Protein AF-A0A146KF72-F1 (afdb_monomer)

Nearest PDB structures (foldseek):
  5x3g-assembly1_A  TM=7.801E-01  e=1.101E-13  Nitratifractor salsuginis DSM 16511
  5x3h-assembly1_A  TM=7.840E-01  e=2.684E-12  Nitratifractor salsuginis DSM 16511
  1eug-assembly1_A  TM=7.537E-01  e=2.431E-09  Escherichia coli B
  8i6d-assembly1_A  TM=7.190E-01  e=2.029E-09  Mycobacterium tuberculosis H37Rv
  4lzb-assembly6_I  TM=7.432E-01  e=8.694E-05  Orthopoxvirus vaccinia

Structure (mmCIF, N/CA/C/O backbone):
data_AF-A0A146KF72-F1
#
_entry.id   AF-A0A146KF72-F1
#
loop_
_atom_site.group_PDB
_atom_site.id
_atom_site.type_symbol
_atom_site.label_atom_id
_atom_site.label_alt_id
_atom_site.label_comp_id
_atom_site.label_asym_id
_atom_site.label_entity_id
_atom_site.label_seq_id
_atom_site.pdbx_PDB_ins_code
_atom_site.Cartn_x
_atom_site.Cartn_y
_atom_site.Cartn_z
_atom_site.occupancy
_atom_site.B_iso_or_equiv
_atom_site.auth_seq_id
_atom_site.auth_comp_id
_atom_site.auth_asym_id
_atom_site.auth_atom_id
_atom_site.pdbx_PDB_model_num
ATOM 1 N N . ILE A 1 1 ? -16.079 5.141 6.208 1.00 71.19 1 ILE A N 1
ATOM 2 C CA . ILE A 1 1 ? -16.132 5.992 7.429 1.00 71.19 1 ILE A CA 1
ATOM 3 C C . ILE A 1 1 ? -17.369 5.706 8.289 1.00 71.19 1 ILE A C 1
ATOM 5 O O . ILE A 1 1 ? -17.199 5.457 9.473 1.00 71.19 1 ILE A O 1
ATOM 9 N N . GLN A 1 2 ? -18.598 5.711 7.746 1.00 82.56 2 GLN A N 1
ATOM 10 C CA . GLN A 1 2 ? -19.816 5.494 8.557 1.00 82.56 2 GLN A CA 1
ATOM 11 C C . GLN A 1 2 ? -19.825 4.163 9.326 1.00 82.56 2 GLN A C 1
ATOM 13 O O . GLN A 1 2 ? -20.207 4.151 10.490 1.00 82.56 2 GLN A O 1
ATOM 18 N N . PHE A 1 3 ? -19.360 3.069 8.711 1.00 86.31 3 PHE A N 1
ATOM 19 C CA . PHE A 1 3 ? -19.216 1.774 9.385 1.00 86.31 3 PHE A CA 1
ATOM 20 C C . PHE A 1 3 ? -18.318 1.863 10.629 1.00 86.31 3 PHE A C 1
ATOM 22 O O . PHE A 1 3 ? -18.719 1.445 11.707 1.00 86.31 3 PHE A O 1
ATOM 29 N N . THR A 1 4 ? -17.144 2.492 10.511 1.00 84.56 4 THR A N 1
ATOM 30 C CA . THR A 1 4 ? -16.170 2.613 11.608 1.00 84.56 4 THR A CA 1
ATOM 31 C C . THR A 1 4 ? -16.743 3.332 12.828 1.00 84.56 4 THR A C 1
ATOM 33 O O . THR A 1 4 ? -16.443 2.945 13.948 1.00 84.56 4 THR A O 1
ATOM 36 N N . LYS A 1 5 ? -17.612 4.333 12.629 1.00 84.75 5 LYS A N 1
ATOM 37 C CA . LYS A 1 5 ? -18.269 5.066 13.728 1.00 84.75 5 LYS A CA 1
ATOM 38 C C . LYS A 1 5 ? -19.234 4.206 14.556 1.00 84.75 5 LYS A C 1
ATOM 40 O O . LYS A 1 5 ? -19.644 4.633 15.626 1.00 84.75 5 LYS A O 1
ATOM 45 N N . LYS A 1 6 ? -19.617 3.022 14.064 1.00 88.31 6 LYS A N 1
ATOM 46 C CA . LYS A 1 6 ? -20.467 2.067 14.791 1.00 88.31 6 LYS A CA 1
ATOM 47 C C . LYS A 1 6 ? -19.665 1.144 15.713 1.00 88.31 6 LYS A C 1
ATOM 49 O O . LYS A 1 6 ? -20.270 0.409 16.484 1.00 88.31 6 LYS A O 1
ATOM 54 N N . LEU A 1 7 ? -18.335 1.143 15.605 1.00 91.06 7 LEU A N 1
ATOM 55 C CA . LEU A 1 7 ? -17.472 0.300 16.426 1.00 91.06 7 LEU A CA 1
ATOM 56 C C . LEU A 1 7 ? -17.274 0.911 17.815 1.00 91.06 7 LEU A C 1
ATOM 58 O O . LEU A 1 7 ? -17.179 2.134 17.971 1.00 91.06 7 LEU A O 1
ATOM 62 N N . GLU A 1 8 ? -17.160 0.039 18.813 1.00 90.62 8 GLU A N 1
ATOM 63 C CA . GLU A 1 8 ? -16.742 0.412 20.161 1.00 90.62 8 GLU A CA 1
ATOM 64 C C . GLU A 1 8 ? -15.348 1.060 20.122 1.00 90.62 8 GLU A C 1
ATOM 66 O O . GLU A 1 8 ? -14.488 0.655 19.338 1.00 90.62 8 GLU A O 1
ATOM 71 N N . ASN A 1 9 ? -15.128 2.090 20.944 1.00 91.19 9 ASN A N 1
ATOM 72 C CA . ASN A 1 9 ? -13.891 2.884 20.989 1.00 91.19 9 ASN A CA 1
ATOM 73 C C . ASN A 1 9 ? -13.538 3.609 19.678 1.00 91.19 9 ASN A C 1
ATOM 75 O O . ASN A 1 9 ? -12.416 4.082 19.516 1.00 91.19 9 ASN A O 1
ATOM 79 N N . SER A 1 10 ? -14.477 3.747 18.736 1.00 93.06 10 SER A N 1
ATOM 80 C CA . SER A 1 10 ? -14.189 4.385 17.446 1.00 93.06 10 SER A CA 1
ATOM 81 C C . SER A 1 10 ? -13.644 5.808 17.568 1.00 93.06 10 SER A C 1
ATOM 83 O O . SER A 1 10 ? -12.767 6.173 16.793 1.00 93.06 10 SER A O 1
ATOM 85 N N . GLU A 1 11 ? -14.081 6.594 18.553 1.00 93.88 11 GLU A N 1
ATOM 86 C CA . GLU A 1 11 ? -13.566 7.949 18.785 1.00 93.88 11 GLU A CA 1
ATOM 87 C C . GLU A 1 11 ? -12.052 7.970 19.051 1.00 93.88 11 GLU A C 1
ATOM 89 O O . GLU A 1 11 ? -11.341 8.790 18.470 1.00 93.88 11 GLU A O 1
ATOM 94 N N . GLU A 1 12 ? -11.532 7.014 19.826 1.00 95.88 12 GLU A N 1
ATOM 95 C CA . GLU A 1 12 ? -10.095 6.875 20.081 1.00 95.88 12 GLU A CA 1
ATOM 96 C C . GLU A 1 12 ? -9.327 6.697 18.761 1.00 95.88 12 GLU A C 1
ATOM 98 O O . GLU A 1 12 ? -8.413 7.456 18.434 1.00 95.88 12 GLU A O 1
ATOM 103 N N . PHE A 1 13 ? -9.736 5.735 17.936 1.00 96.69 13 PHE A N 1
ATOM 104 C CA . PHE A 1 13 ? -9.036 5.409 16.692 1.00 96.69 13 PHE A CA 1
ATOM 105 C C . PHE A 1 13 ? -9.327 6.367 15.538 1.00 96.69 13 PHE A C 1
ATOM 107 O O . PHE A 1 13 ? -8.599 6.354 14.541 1.00 96.69 13 PHE A O 1
ATOM 114 N N . LEU A 1 14 ? -10.358 7.204 15.640 1.00 95.62 14 LEU A N 1
ATOM 115 C CA . LEU A 1 14 ? -10.721 8.186 14.618 1.00 95.62 14 LEU A CA 1
ATOM 116 C C . LEU A 1 14 ? -10.189 9.585 14.920 1.00 95.62 14 LEU A C 1
ATOM 118 O O . LEU A 1 14 ? -9.849 10.280 13.970 1.00 95.62 14 LEU A O 1
ATOM 122 N N . SER A 1 15 ? -10.041 9.959 16.192 1.00 95.31 15 SER A N 1
ATOM 123 C CA . SER A 1 15 ? -9.768 11.349 16.579 1.00 95.31 15 SER A CA 1
ATOM 124 C C . SER A 1 15 ? -8.492 11.544 17.402 1.00 95.31 15 SER A C 1
ATOM 126 O O . SER A 1 15 ? -8.023 12.671 17.498 1.00 95.31 15 SER A O 1
ATOM 128 N N . ASN A 1 16 ? -7.892 10.492 17.978 1.00 96.75 16 ASN A N 1
ATOM 129 C CA . ASN A 1 16 ? -6.710 10.664 18.836 1.00 96.75 16 ASN A CA 1
ATOM 130 C C . ASN A 1 16 ? -5.482 11.153 18.049 1.00 96.75 16 ASN A C 1
ATOM 132 O O . ASN A 1 16 ? -4.881 10.385 17.302 1.00 96.75 16 ASN A O 1
ATOM 136 N N . GLU A 1 17 ? -5.079 12.407 18.237 1.00 96.06 17 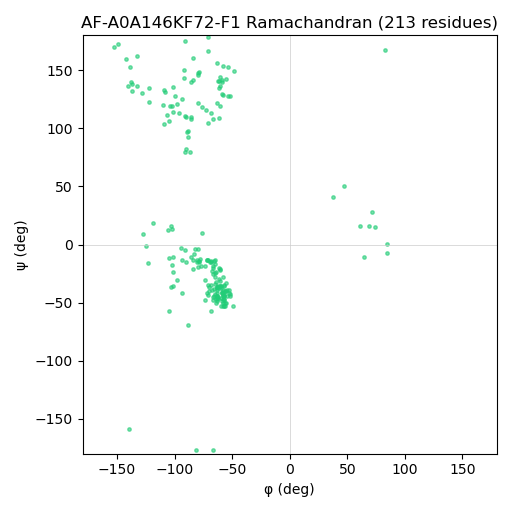GLU A N 1
ATOM 137 C CA . GLU A 1 17 ? -3.983 13.045 17.496 1.00 96.06 17 GLU A CA 1
ATOM 138 C C . GLU A 1 17 ? -2.587 12.482 17.805 1.00 96.06 17 GLU A C 1
ATOM 140 O O . GLU A 1 17 ? -1.659 12.706 17.027 1.00 96.06 17 GLU A O 1
ATOM 145 N N . SER A 1 18 ? -2.415 11.719 18.893 1.00 96.25 18 SER A N 1
ATOM 146 C CA . SER A 1 18 ? -1.130 11.069 19.189 1.00 96.25 18 SER A CA 1
ATOM 147 C C . SER A 1 18 ? -0.839 9.878 18.268 1.00 96.25 18 SER A C 1
ATOM 149 O O . SER A 1 18 ? 0.313 9.453 18.145 1.00 96.25 18 SER A O 1
ATOM 151 N N . TYR A 1 19 ? -1.869 9.337 17.609 1.00 98.00 19 TYR A N 1
ATOM 152 C CA . TYR A 1 19 ? -1.751 8.198 16.704 1.00 98.00 19 TYR A CA 1
ATOM 153 C C . TYR A 1 19 ? -1.325 8.643 15.312 1.00 98.00 19 TYR A C 1
ATOM 155 O O . TYR A 1 19 ? -1.798 9.650 14.789 1.00 98.00 19 TYR A O 1
ATOM 163 N N . LEU A 1 20 ? -0.472 7.837 14.679 1.00 98.31 20 LEU A N 1
ATOM 164 C CA . LEU A 1 20 ? -0.063 8.043 13.293 1.00 98.31 20 LEU A CA 1
ATOM 165 C C . LEU A 1 20 ? -0.971 7.275 12.328 1.00 98.31 20 LEU A C 1
ATOM 167 O O . LEU A 1 20 ? -1.419 6.191 12.683 1.00 98.31 20 LEU A O 1
ATOM 171 N N . PRO A 1 21 ? -1.185 7.754 11.092 1.00 98.12 21 PRO A N 1
ATOM 172 C CA . PRO A 1 21 ? -0.871 9.103 10.632 1.00 98.12 21 PRO A CA 1
ATOM 173 C C . PRO A 1 21 ? -1.824 10.134 11.270 1.00 98.12 21 PRO A C 1
ATOM 175 O O . PRO A 1 21 ? -2.747 9.764 12.004 1.00 98.12 21 PRO A O 1
ATOM 178 N N . GLN A 1 22 ? -1.619 11.418 10.950 1.00 97.38 22 GLN A N 1
ATOM 179 C CA . GLN A 1 22 ? -2.561 12.485 11.305 1.00 97.38 22 GLN A CA 1
ATOM 180 C C . GLN A 1 22 ? -4.002 12.100 10.927 1.00 97.38 22 GLN A C 1
ATOM 182 O O . GLN A 1 22 ? -4.232 11.322 9.996 1.00 97.38 22 GLN A O 1
ATOM 187 N N . VAL A 1 23 ? -4.967 12.602 11.699 1.00 96.88 23 VAL A N 1
ATOM 188 C CA . VAL A 1 23 ? -6.381 12.189 11.652 1.00 96.88 23 VAL A CA 1
ATOM 189 C C . VAL A 1 23 ? -6.961 12.230 10.234 1.00 96.88 23 VAL A C 1
ATOM 191 O O . VAL A 1 23 ? -7.592 11.271 9.788 1.00 96.88 23 VAL A O 1
ATOM 194 N N . ASP A 1 24 ? -6.682 13.300 9.501 1.00 96.44 24 ASP A N 1
ATOM 195 C CA . ASP A 1 24 ? -7.126 13.549 8.128 1.00 96.44 24 ASP A CA 1
ATOM 196 C C . ASP A 1 24 ? -6.529 12.575 7.096 1.00 96.44 24 ASP A C 1
ATOM 198 O O . ASP A 1 24 ? -7.104 12.362 6.027 1.00 96.44 24 ASP A O 1
ATOM 202 N N . LEU A 1 25 ? -5.414 11.921 7.426 1.00 97.69 25 LEU A N 1
ATOM 203 C CA . LEU A 1 25 ? -4.713 10.996 6.538 1.00 97.69 25 LEU A CA 1
ATOM 204 C C . LEU A 1 25 ? -5.127 9.531 6.725 1.00 97.69 25 LEU A C 1
ATOM 206 O O . LEU A 1 25 ? -4.818 8.707 5.869 1.00 97.69 25 LEU A O 1
ATOM 210 N N . ARG A 1 26 ? -5.844 9.161 7.794 1.00 97.25 26 ARG A N 1
ATOM 211 C CA . ARG A 1 26 ? -6.150 7.745 8.123 1.00 97.25 26 ARG A CA 1
ATOM 212 C C . ARG A 1 26 ? -6.870 6.995 7.007 1.00 97.25 26 ARG A C 1
ATOM 214 O O . ARG A 1 26 ? -6.604 5.822 6.772 1.00 97.25 26 ARG A O 1
ATOM 221 N N . PHE A 1 27 ? -7.752 7.687 6.293 1.00 97.62 27 PHE A N 1
ATOM 222 C CA . PHE A 1 27 ? -8.515 7.131 5.176 1.00 97.62 27 PHE A CA 1
ATOM 223 C C . PHE A 1 27 ? -7.980 7.570 3.807 1.00 97.62 27 PHE A C 1
ATOM 225 O O . PHE A 1 27 ? -8.684 7.426 2.808 1.00 97.62 27 PHE A O 1
ATOM 232 N N . LYS A 1 28 ? -6.747 8.097 3.735 1.00 98.12 28 LYS A N 1
ATOM 233 C CA . LYS A 1 28 ? -6.192 8.683 2.509 1.00 98.12 28 LYS A CA 1
ATOM 234 C C . LYS A 1 28 ? -6.180 7.703 1.337 1.00 98.12 28 LYS A C 1
ATOM 236 O O . LYS A 1 28 ? -6.585 8.088 0.247 1.00 98.12 28 LYS A O 1
ATOM 241 N N . ALA A 1 29 ? -5.775 6.448 1.544 1.00 98.12 29 ALA A N 1
ATOM 242 C CA . ALA A 1 29 ? -5.807 5.438 0.483 1.00 98.12 29 ALA A CA 1
ATOM 243 C C . ALA A 1 29 ? -7.220 5.240 -0.097 1.00 98.12 29 ALA A C 1
ATOM 245 O O . ALA A 1 29 ? -7.388 5.216 -1.312 1.00 98.12 29 ALA A O 1
ATOM 246 N N . LEU A 1 30 ? -8.242 5.169 0.765 1.00 97.38 30 LEU A N 1
ATOM 247 C CA . LEU A 1 30 ? -9.635 5.022 0.332 1.00 97.38 30 LEU A CA 1
ATOM 248 C C . LEU A 1 30 ? -10.147 6.278 -0.381 1.00 97.38 30 LEU A C 1
ATOM 250 O O . LEU A 1 30 ? -10.912 6.158 -1.326 1.00 97.38 30 LEU A O 1
ATOM 254 N N . SER A 1 31 ? -9.713 7.475 0.028 1.00 97.00 31 SER A N 1
ATOM 255 C CA . SER A 1 31 ? -10.158 8.728 -0.598 1.00 97.00 31 SER A CA 1
ATOM 256 C C . SER A 1 31 ? -9.604 8.941 -2.012 1.00 97.00 31 SER A C 1
ATOM 258 O O . SER A 1 31 ? -10.031 9.870 -2.690 1.00 97.00 31 SER A O 1
ATOM 260 N N . LEU A 1 32 ? -8.600 8.162 -2.432 1.00 97.62 32 LEU A N 1
ATOM 261 C CA . LEU A 1 32 ? -8.050 8.207 -3.792 1.00 97.62 32 LEU A CA 1
ATOM 262 C C . LEU A 1 32 ? -8.853 7.357 -4.785 1.00 97.62 32 LEU A C 1
ATOM 264 O O . LEU A 1 32 ? -8.668 7.497 -5.991 1.00 97.62 32 LEU A O 1
ATOM 268 N N . ILE A 1 33 ? -9.735 6.494 -4.284 1.00 96.94 33 ILE A N 1
ATOM 269 C CA . ILE A 1 33 ? -10.627 5.661 -5.083 1.00 96.94 33 ILE A CA 1
ATOM 270 C C . ILE A 1 33 ? -12.005 6.327 -5.111 1.00 96.94 33 ILE A C 1
ATOM 272 O O . ILE A 1 33 ? -12.562 6.651 -4.063 1.00 96.94 33 ILE A O 1
ATOM 276 N N . LYS A 1 34 ? -12.563 6.537 -6.309 1.00 92.81 34 LYS A N 1
ATOM 277 C CA . LYS A 1 34 ? -13.876 7.184 -6.461 1.00 92.81 34 LYS A CA 1
ATOM 278 C C . LYS A 1 34 ? -15.008 6.251 -6.041 1.00 92.81 34 LYS A C 1
ATOM 280 O O . LYS A 1 34 ? -15.892 6.674 -5.299 1.00 92.81 34 LYS A O 1
ATOM 285 N N . GLN A 1 35 ? -14.986 5.005 -6.513 1.00 94.56 35 GLN A N 1
ATOM 286 C CA . GLN A 1 35 ? -16.020 4.012 -6.232 1.00 94.56 35 GLN A CA 1
ATOM 287 C C . GLN A 1 35 ? -15.409 2.634 -5.953 1.00 94.56 35 GLN A C 1
ATOM 289 O O . GLN A 1 35 ? -14.327 2.314 -6.438 1.00 94.56 35 GLN A O 1
ATOM 294 N N . ALA A 1 36 ? -16.098 1.802 -5.169 1.00 93.94 36 ALA A N 1
ATOM 295 C CA . ALA A 1 36 ? -15.579 0.498 -4.747 1.00 93.94 36 ALA A CA 1
ATOM 296 C C . ALA A 1 36 ? -15.286 -0.441 -5.933 1.00 93.94 36 ALA A C 1
ATOM 298 O O . ALA A 1 36 ? -14.285 -1.154 -5.918 1.00 93.94 36 ALA A O 1
ATOM 299 N N . GLN A 1 37 ? -16.106 -0.378 -6.984 1.00 93.81 37 GLN A N 1
ATOM 300 C CA . GLN A 1 37 ? -15.929 -1.135 -8.224 1.00 93.81 37 GLN A CA 1
ATOM 301 C C . GLN A 1 37 ? -14.765 -0.644 -9.101 1.00 93.81 37 GLN A C 1
ATOM 303 O O . GLN A 1 37 ? -14.364 -1.338 -10.028 1.00 93.81 37 GLN A O 1
ATOM 308 N N . ASP A 1 38 ? -14.205 0.540 -8.824 1.00 94.50 38 ASP A N 1
ATOM 309 C CA . ASP A 1 38 ? -13.029 1.032 -9.551 1.00 94.50 38 ASP A CA 1
ATOM 310 C C . ASP A 1 38 ? -11.740 0.346 -9.058 1.00 94.50 38 ASP A C 1
ATOM 312 O O . ASP A 1 38 ? -10.686 0.472 -9.686 1.00 94.50 38 ASP A O 1
ATOM 316 N N . VAL A 1 39 ? -11.796 -0.371 -7.927 1.00 96.69 39 VAL A N 1
ATOM 317 C CA . VAL A 1 39 ? -10.648 -1.093 -7.374 1.00 96.69 39 VAL A CA 1
ATOM 318 C C . VAL A 1 39 ? -10.399 -2.364 -8.174 1.00 96.69 39 VAL A C 1
ATOM 320 O O . VAL A 1 39 ? -11.210 -3.282 -8.182 1.00 96.69 39 VAL A O 1
ATOM 323 N N . LYS A 1 40 ? -9.217 -2.446 -8.783 1.00 96.75 40 LYS A N 1
ATOM 324 C CA . LYS A 1 40 ? -8.749 -3.616 -9.538 1.00 96.75 40 LYS A CA 1
ATOM 325 C C . LYS A 1 40 ? -7.764 -4.455 -8.737 1.00 96.75 40 LYS A C 1
ATOM 327 O O . LYS A 1 40 ? -7.736 -5.679 -8.856 1.00 96.75 40 LYS A O 1
ATOM 332 N N . ILE A 1 41 ? -6.931 -3.795 -7.932 1.00 97.75 41 ILE A N 1
ATOM 333 C CA . ILE A 1 41 ? -5.856 -4.428 -7.167 1.00 97.75 41 ILE A CA 1
ATOM 334 C C . ILE A 1 41 ? -5.836 -3.839 -5.760 1.00 97.75 41 ILE A C 1
ATOM 336 O O . ILE A 1 41 ? -5.820 -2.622 -5.602 1.00 97.75 41 ILE A O 1
ATOM 340 N N . VAL A 1 42 ? -5.766 -4.692 -4.741 1.00 98.38 42 VAL A N 1
ATOM 341 C CA . VAL A 1 42 ? -5.517 -4.299 -3.350 1.00 98.38 42 VAL A CA 1
ATOM 342 C C . VAL A 1 42 ? -4.129 -4.776 -2.951 1.00 98.38 42 VAL A C 1
ATOM 344 O O . VAL A 1 42 ? -3.853 -5.973 -2.958 1.00 98.38 42 VAL A O 1
ATOM 347 N N . ILE A 1 43 ? -3.249 -3.852 -2.577 1.00 98.38 43 ILE A N 1
ATOM 348 C CA . ILE A 1 43 ? -1.943 -4.170 -1.995 1.00 98.38 43 ILE A CA 1
ATOM 349 C C . ILE A 1 43 ? -2.052 -3.958 -0.489 1.00 98.38 43 ILE A C 1
ATOM 351 O O . ILE A 1 43 ? -2.259 -2.828 -0.047 1.00 98.38 43 ILE A O 1
ATOM 355 N N . LEU A 1 44 ? -1.937 -5.044 0.284 1.00 97.88 44 LEU A N 1
ATOM 356 C CA . LEU A 1 44 ? -2.157 -5.017 1.729 1.00 97.88 44 LEU A CA 1
ATOM 357 C C . LEU A 1 44 ? -0.833 -4.871 2.496 1.00 97.88 44 LEU A C 1
ATOM 359 O O . LEU A 1 44 ? 0.007 -5.773 2.499 1.00 97.88 44 LEU A O 1
ATOM 363 N N . GLY A 1 45 ? -0.658 -3.728 3.153 1.00 96.12 45 GLY A N 1
ATOM 364 C CA . GLY A 1 45 ? 0.370 -3.479 4.160 1.00 96.12 45 GLY A CA 1
ATOM 365 C C . GLY A 1 45 ? -0.108 -3.795 5.581 1.00 96.12 45 GLY A C 1
ATOM 366 O O . GLY A 1 45 ? -1.273 -4.115 5.815 1.00 96.12 45 GLY A O 1
ATOM 367 N N . GLN A 1 46 ? 0.800 -3.692 6.550 1.00 94.81 46 GLN A N 1
ATOM 368 C CA . GLN A 1 46 ? 0.515 -3.999 7.952 1.00 94.81 46 GLN A CA 1
ATOM 369 C C . GLN A 1 46 ? -0.019 -2.777 8.707 1.00 94.81 46 GLN A C 1
ATOM 371 O O . GLN A 1 46 ? -1.193 -2.728 9.076 1.00 94.81 46 GLN A O 1
ATOM 376 N N . ASP A 1 47 ? 0.841 -1.787 8.917 1.00 95.56 47 ASP A N 1
ATOM 377 C CA . ASP A 1 47 ? 0.597 -0.601 9.727 1.00 95.56 47 ASP A CA 1
ATOM 378 C C . ASP A 1 47 ? 1.239 0.656 9.103 1.00 95.56 47 ASP A C 1
ATOM 380 O O . ASP A 1 47 ? 2.137 0.563 8.259 1.00 95.56 47 ASP A O 1
ATOM 384 N N . PRO A 1 48 ? 0.770 1.863 9.474 1.00 97.38 48 PRO A N 1
ATOM 385 C CA . PRO A 1 48 ? 1.426 3.107 9.094 1.00 97.38 48 PRO A CA 1
ATOM 386 C C . PRO A 1 48 ? 2.883 3.154 9.565 1.00 97.38 48 PRO A C 1
ATOM 388 O O . PRO A 1 48 ? 3.245 2.571 10.584 1.00 97.38 48 PRO A O 1
ATOM 391 N N . TYR A 1 49 ? 3.718 3.925 8.862 1.00 95.88 49 TYR A N 1
ATOM 392 C CA . TYR A 1 49 ? 5.096 4.147 9.297 1.00 95.88 49 TYR A CA 1
ATOM 393 C C . TYR A 1 49 ? 5.158 4.706 10.733 1.00 95.88 49 TYR A C 1
ATOM 395 O O . TYR A 1 49 ? 4.387 5.602 11.078 1.00 95.88 49 TYR A O 1
ATOM 403 N N . PRO A 1 50 ? 6.141 4.291 11.554 1.00 95.00 50 PRO A N 1
ATOM 404 C CA . PRO A 1 50 ? 6.235 4.685 12.963 1.00 95.00 50 PRO A CA 1
ATOM 405 C C . PRO A 1 50 ? 6.744 6.121 13.181 1.00 95.00 50 PRO A C 1
ATOM 407 O O . PRO A 1 50 ? 7.085 6.498 14.300 1.00 95.00 50 PRO A O 1
ATOM 410 N N . ASN A 1 51 ? 6.857 6.918 12.116 1.00 95.50 51 ASN A N 1
ATOM 411 C CA . ASN A 1 51 ? 7.355 8.287 12.149 1.00 95.50 51 ASN A CA 1
ATOM 412 C C . ASN A 1 51 ? 6.356 9.221 11.456 1.00 95.50 51 ASN A C 1
ATOM 414 O O . ASN A 1 51 ? 5.965 8.969 10.314 1.00 95.50 51 ASN A O 1
ATOM 418 N N . ALA A 1 52 ? 6.006 10.320 12.126 1.00 94.88 52 ALA A N 1
ATOM 419 C CA . ALA A 1 52 ? 5.019 11.288 11.653 1.00 94.88 52 ALA A CA 1
ATOM 420 C C . ALA A 1 52 ? 5.347 11.873 10.271 1.00 94.88 52 ALA A C 1
ATOM 422 O O . ALA A 1 52 ? 4.464 11.987 9.431 1.00 94.88 52 ALA A O 1
ATOM 423 N N . SER A 1 53 ? 6.623 12.165 9.989 1.00 95.44 53 SER A N 1
ATOM 424 C CA . SER A 1 53 ? 7.042 12.706 8.686 1.00 95.44 53 SER A CA 1
ATOM 425 C C . SER A 1 53 ? 6.861 11.724 7.521 1.00 95.44 53 SER A C 1
ATOM 427 O O . SER A 1 53 ? 6.843 12.142 6.365 1.00 95.44 53 SER A O 1
ATOM 429 N N . LYS A 1 54 ? 6.727 10.426 7.820 1.00 96.94 54 LYS A N 1
ATOM 430 C CA . LYS A 1 54 ? 6.652 9.335 6.840 1.00 96.94 54 LYS A CA 1
ATOM 431 C C . LYS A 1 54 ? 5.235 8.808 6.642 1.00 96.94 54 LYS A C 1
ATOM 433 O O . LYS A 1 54 ? 4.879 8.422 5.532 1.00 96.94 54 LYS A O 1
ATOM 438 N N . ALA A 1 55 ? 4.445 8.754 7.713 1.00 97.31 55 ALA A N 1
ATOM 439 C CA . ALA A 1 55 ? 3.108 8.175 7.708 1.00 97.31 55 ALA A CA 1
ATOM 440 C C . ALA A 1 55 ? 2.109 9.077 6.968 1.00 97.31 55 ALA A C 1
ATOM 442 O O . ALA A 1 55 ? 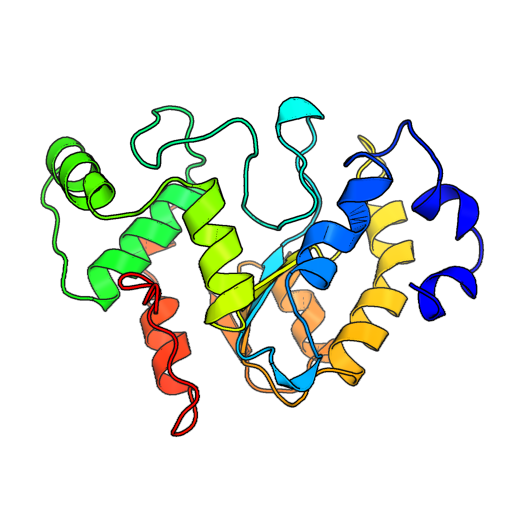1.804 10.172 7.426 1.00 97.31 55 ALA A O 1
ATOM 443 N N . CYS A 1 56 ? 1.563 8.595 5.848 1.00 97.44 56 CYS A N 1
ATOM 444 C CA . CYS A 1 56 ? 0.620 9.353 5.013 1.00 97.44 56 CYS A CA 1
ATOM 445 C C . CYS A 1 56 ? -0.700 8.629 4.706 1.00 97.44 56 CYS A C 1
ATOM 447 O O . CYS A 1 56 ? -1.470 9.086 3.865 1.00 97.44 56 CYS A O 1
ATOM 449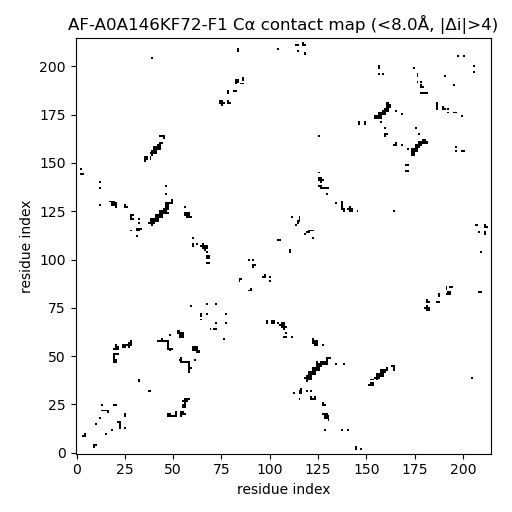 N N . GLY A 1 57 ? -0.958 7.492 5.360 1.00 97.56 57 GLY A N 1
ATOM 450 C CA . GLY A 1 57 ? -2.196 6.726 5.168 1.00 97.56 57 GLY A CA 1
ATOM 451 C C . GLY A 1 57 ? -2.292 5.948 3.851 1.00 97.56 57 GLY A C 1
ATOM 452 O O . GLY A 1 57 ? -3.380 5.517 3.483 1.00 97.56 57 GLY A O 1
ATOM 453 N N . ILE A 1 58 ? -1.168 5.770 3.151 1.00 98.38 58 ILE A N 1
ATOM 454 C CA . ILE A 1 58 ? -1.025 4.961 1.934 1.00 98.38 58 ILE A CA 1
ATOM 455 C C . ILE A 1 58 ? 0.048 3.903 2.224 1.00 98.38 58 ILE A C 1
ATOM 457 O O . ILE A 1 58 ? 1.165 4.249 2.617 1.00 98.38 58 ILE A O 1
ATOM 461 N N . SER A 1 59 ? -0.277 2.613 2.082 1.00 97.44 59 SER A N 1
ATOM 462 C CA . SER A 1 59 ? 0.681 1.530 2.365 1.00 97.44 59 SER A CA 1
ATOM 463 C C . SER A 1 59 ? 1.912 1.632 1.456 1.00 97.44 59 SER A C 1
ATOM 465 O O . SER A 1 59 ? 1.771 1.988 0.288 1.00 97.44 59 SER A O 1
ATOM 467 N N . PHE A 1 60 ? 3.101 1.289 1.963 1.00 95.69 60 PHE A N 1
ATOM 468 C CA . PHE A 1 60 ? 4.402 1.372 1.265 1.00 95.69 60 PHE A CA 1
ATOM 469 C C . PHE A 1 60 ? 4.893 2.780 0.870 1.00 95.69 60 PHE A C 1
ATOM 471 O O . PHE A 1 60 ? 6.068 2.910 0.515 1.00 95.69 60 PHE A O 1
ATOM 478 N N . LEU A 1 61 ? 4.065 3.826 0.956 1.00 97.44 61 LEU A N 1
ATOM 479 C CA . LEU A 1 61 ? 4.475 5.197 0.651 1.00 97.44 61 LEU A CA 1
ATOM 480 C C . LEU A 1 61 ? 5.115 5.872 1.876 1.00 97.44 61 LEU A C 1
ATOM 482 O O . LEU A 1 61 ? 4.440 6.211 2.848 1.00 97.44 61 LEU A O 1
ATOM 486 N N . ASP A 1 62 ? 6.428 6.098 1.813 1.00 96.44 62 ASP A N 1
ATOM 487 C CA . ASP A 1 62 ? 7.154 6.961 2.753 1.00 96.44 62 ASP A CA 1
ATOM 488 C C . ASP A 1 62 ? 7.064 8.416 2.268 1.00 96.44 62 ASP A C 1
ATOM 490 O O . ASP A 1 62 ? 7.709 8.792 1.289 1.00 96.44 62 ASP A O 1
ATOM 494 N N . ASN A 1 63 ? 6.278 9.244 2.961 1.00 96.06 63 ASN A N 1
ATOM 495 C CA . ASN A 1 63 ? 6.005 10.631 2.560 1.00 96.06 63 ASN A CA 1
ATOM 496 C C . ASN A 1 63 ? 7.252 11.534 2.475 1.00 96.06 63 ASN A C 1
ATOM 498 O O . ASN A 1 63 ? 7.235 12.557 1.779 1.00 96.06 63 ASN A O 1
ATOM 502 N N . SER A 1 64 ? 8.339 11.154 3.156 1.00 96.38 64 SER A N 1
ATOM 503 C CA . SER A 1 64 ? 9.607 11.884 3.128 1.00 96.38 64 SER A CA 1
ATOM 504 C C . SER A 1 64 ? 10.432 11.621 1.864 1.00 96.38 64 SER A C 1
ATOM 506 O O . SER A 1 64 ? 11.350 12.384 1.571 1.00 96.38 64 SER A O 1
ATOM 508 N N . ILE A 1 65 ? 10.106 10.575 1.096 1.00 97.31 65 ILE A N 1
ATOM 509 C CA . ILE A 1 65 ? 10.838 10.190 -0.111 1.00 97.31 65 ILE A CA 1
ATOM 510 C C . ILE A 1 65 ? 10.112 10.737 -1.336 1.00 97.31 65 ILE A C 1
ATOM 512 O O . ILE A 1 65 ? 8.952 10.417 -1.583 1.00 97.31 65 ILE A O 1
ATOM 516 N N . LYS A 1 66 ? 10.805 11.562 -2.124 1.00 96.31 66 LYS A N 1
ATOM 517 C CA . LYS A 1 66 ? 10.240 12.168 -3.343 1.00 96.31 66 LYS A CA 1
ATOM 518 C C . LYS A 1 66 ? 10.688 11.476 -4.626 1.00 96.31 66 LYS A C 1
ATOM 520 O O . LYS A 1 66 ? 9.972 11.525 -5.621 1.00 96.31 66 LYS A O 1
ATOM 525 N N . ASP A 1 67 ? 11.824 10.786 -4.590 1.00 96.88 67 ASP A N 1
ATOM 526 C CA . ASP A 1 67 ? 12.462 10.188 -5.762 1.00 96.88 67 ASP A CA 1
ATOM 527 C C . ASP A 1 67 ? 12.871 8.732 -5.489 1.00 96.88 67 ASP A C 1
ATOM 529 O O . ASP A 1 67 ? 13.437 8.419 -4.441 1.00 96.88 67 ASP A O 1
ATOM 533 N N . PHE A 1 68 ? 12.623 7.826 -6.440 1.00 96.31 68 PHE A N 1
ATOM 534 C CA . PHE A 1 68 ? 12.999 6.411 -6.323 1.00 96.31 68 PHE A CA 1
ATOM 535 C C . PHE A 1 68 ? 14.520 6.180 -6.277 1.00 96.31 68 PHE A C 1
ATOM 537 O O . PHE A 1 68 ? 14.985 5.118 -5.861 1.00 96.31 68 PHE A O 1
ATOM 544 N N . ARG A 1 69 ? 15.322 7.168 -6.676 1.00 96.12 69 ARG A N 1
ATOM 545 C CA . ARG A 1 69 ? 16.790 7.119 -6.645 1.00 96.12 69 ARG A CA 1
ATOM 546 C C . ARG A 1 69 ? 17.364 7.482 -5.275 1.00 96.12 69 ARG A C 1
ATOM 548 O O . ARG A 1 69 ? 18.576 7.325 -5.076 1.00 96.12 69 ARG A O 1
ATOM 555 N N . ASP A 1 70 ? 16.522 7.946 -4.348 1.00 96.00 70 ASP A N 1
ATOM 556 C CA . ASP A 1 70 ? 16.929 8.356 -3.007 1.00 96.00 70 ASP A CA 1
ATOM 557 C C . ASP A 1 70 ? 17.622 7.188 -2.268 1.00 96.00 70 ASP A C 1
ATOM 559 O O . ASP A 1 70 ? 17.086 6.071 -2.205 1.00 96.00 70 ASP A O 1
ATOM 563 N N . PRO A 1 71 ? 18.827 7.391 -1.699 1.00 93.31 71 PRO A N 1
ATOM 564 C CA . PRO A 1 71 ? 19.505 6.358 -0.917 1.00 93.31 71 PRO A CA 1
ATOM 565 C C . PRO A 1 71 ? 18.679 5.861 0.282 1.00 93.31 71 PRO A C 1
ATOM 567 O O . PRO A 1 71 ? 18.812 4.696 0.663 1.00 93.31 71 PRO A O 1
ATOM 570 N N . LYS A 1 72 ? 17.798 6.700 0.840 1.00 95.25 72 LYS A N 1
ATOM 571 C CA . LYS A 1 72 ? 16.903 6.381 1.960 1.00 95.25 72 LYS A CA 1
ATOM 572 C C . LYS A 1 72 ? 15.654 5.602 1.539 1.00 95.25 72 LYS A C 1
ATOM 574 O O . LYS A 1 72 ? 14.894 5.201 2.420 1.00 95.25 72 LYS A O 1
ATOM 579 N N . LEU A 1 73 ? 15.440 5.349 0.240 1.00 95.25 73 LEU A N 1
ATOM 580 C CA . LEU A 1 73 ? 14.338 4.506 -0.230 1.00 95.25 73 LEU A CA 1
ATOM 581 C C . LEU A 1 73 ? 14.383 3.145 0.481 1.00 95.25 73 LEU A C 1
ATOM 583 O O . LEU A 1 73 ? 15.415 2.463 0.487 1.00 95.25 73 LEU A O 1
ATOM 587 N N . ALA A 1 74 ? 13.254 2.742 1.065 1.00 94.00 74 ALA A N 1
ATOM 588 C CA . ALA A 1 74 ? 13.161 1.494 1.808 1.00 94.00 74 ALA A CA 1
ATOM 589 C C . ALA A 1 74 ? 13.528 0.285 0.919 1.00 94.00 74 ALA A C 1
ATOM 591 O O . ALA A 1 74 ? 13.091 0.224 -0.237 1.00 94.00 74 ALA A O 1
ATOM 592 N N . PRO A 1 75 ? 14.274 -0.712 1.440 1.00 93.62 75 PRO A N 1
ATOM 593 C CA . PRO A 1 75 ? 14.621 -1.918 0.686 1.00 93.62 75 PRO A CA 1
ATOM 594 C C . PRO A 1 75 ? 13.404 -2.624 0.078 1.00 93.62 75 PRO A C 1
ATOM 596 O O . PRO A 1 75 ? 13.467 -3.036 -1.077 1.00 93.62 75 PRO A O 1
ATOM 599 N N . SER A 1 76 ? 12.284 -2.677 0.809 1.00 94.25 76 SER A N 1
ATOM 600 C CA . SER A 1 76 ? 11.025 -3.263 0.339 1.00 94.25 76 SER A CA 1
ATOM 601 C C . SER A 1 76 ? 10.528 -2.610 -0.952 1.00 94.25 76 SER A C 1
ATOM 603 O O . SER A 1 76 ? 10.293 -3.294 -1.945 1.00 94.25 76 SER A O 1
ATOM 605 N N . LEU A 1 77 ? 10.419 -1.276 -0.965 1.00 95.50 77 LEU A N 1
ATOM 606 C CA . LEU A 1 77 ? 9.947 -0.535 -2.134 1.00 95.50 77 LEU A CA 1
ATOM 607 C C . LEU A 1 77 ? 10.953 -0.635 -3.286 1.00 95.50 77 LEU A C 1
ATOM 609 O O . LEU A 1 77 ? 10.564 -0.858 -4.428 1.00 95.50 77 LEU A O 1
ATOM 613 N N . ARG A 1 78 ? 12.258 -0.582 -2.991 1.00 95.94 78 ARG A N 1
ATOM 614 C CA . ARG A 1 78 ? 13.308 -0.796 -3.998 1.00 95.94 78 ARG A CA 1
ATOM 615 C C . ARG A 1 78 ? 13.176 -2.163 -4.676 1.00 95.94 78 ARG A C 1
ATOM 617 O O . ARG A 1 78 ? 13.321 -2.252 -5.891 1.00 95.94 78 ARG A O 1
ATOM 624 N N . ASN A 1 79 ? 12.910 -3.219 -3.913 1.00 96.69 79 ASN A N 1
ATOM 625 C CA . ASN A 1 79 ? 12.747 -4.568 -4.446 1.00 96.69 79 ASN A CA 1
ATOM 626 C C . ASN A 1 79 ? 11.441 -4.735 -5.237 1.00 96.69 79 ASN A C 1
ATOM 628 O O . ASN A 1 79 ? 11.456 -5.391 -6.278 1.00 96.69 79 ASN A O 1
ATOM 632 N N . LEU A 1 80 ? 10.352 -4.074 -4.829 1.00 96.75 80 LEU A N 1
ATOM 633 C CA . LEU A 1 80 ? 9.138 -3.991 -5.645 1.00 96.75 80 LEU A CA 1
ATOM 634 C C . LEU A 1 80 ? 9.411 -3.325 -6.997 1.00 96.75 80 LEU A C 1
ATOM 636 O O . LEU A 1 80 ? 9.043 -3.882 -8.025 1.00 96.75 80 LEU A O 1
ATOM 640 N N . ILE A 1 81 ? 10.131 -2.199 -7.035 1.00 96.69 81 ILE A N 1
ATOM 641 C CA . ILE A 1 81 ? 10.479 -1.546 -8.309 1.00 96.69 81 ILE A CA 1
ATOM 642 C C . ILE A 1 81 ? 11.353 -2.444 -9.198 1.00 96.69 81 ILE A C 1
ATOM 644 O O . ILE A 1 81 ? 11.159 -2.482 -10.410 1.00 96.69 81 ILE A O 1
ATOM 648 N N . LYS A 1 82 ? 12.266 -3.235 -8.622 1.00 96.50 82 LYS A N 1
ATOM 649 C CA . LYS A 1 82 ? 13.034 -4.232 -9.390 1.00 96.50 82 LYS A CA 1
ATOM 650 C C . LYS A 1 82 ? 12.131 -5.301 -10.012 1.00 96.50 82 LYS A C 1
ATOM 652 O O . LYS A 1 82 ? 12.266 -5.582 -11.200 1.00 96.50 82 LYS A O 1
ATOM 657 N N . HIS A 1 83 ? 11.191 -5.872 -9.249 1.00 96.62 83 HIS A N 1
ATOM 658 C CA . HIS A 1 83 ? 10.191 -6.790 -9.808 1.00 96.62 83 HIS A CA 1
ATOM 659 C C . HIS A 1 83 ? 9.361 -6.116 -10.905 1.00 96.62 83 HIS A C 1
ATOM 661 O O . HIS A 1 83 ? 9.136 -6.723 -11.952 1.00 96.62 83 HIS A O 1
ATOM 667 N N . LEU A 1 84 ? 8.955 -4.860 -10.709 1.00 96.19 84 LEU A N 1
ATOM 668 C CA . LEU A 1 84 ? 8.207 -4.101 -11.705 1.00 96.19 84 LEU A CA 1
ATOM 669 C C . LEU A 1 84 ? 8.989 -3.973 -13.017 1.00 96.19 84 LEU A C 1
ATOM 671 O O . LEU A 1 84 ? 8.453 -4.255 -14.086 1.00 96.19 84 LEU A O 1
ATOM 675 N N . PHE A 1 85 ? 10.259 -3.586 -12.946 1.00 96.06 85 PHE A N 1
ATOM 676 C CA . PHE A 1 85 ? 11.125 -3.451 -14.116 1.00 96.06 85 PHE A CA 1
ATOM 677 C C . PHE A 1 85 ? 11.352 -4.782 -14.828 1.00 96.06 85 PHE A C 1
ATOM 679 O O . PHE A 1 85 ? 11.095 -4.864 -16.030 1.00 96.06 85 PHE A O 1
ATOM 686 N N . ASN A 1 86 ? 11.694 -5.841 -14.091 1.00 94.75 86 ASN A N 1
ATOM 687 C CA . ASN A 1 86 ? 11.886 -7.176 -14.663 1.00 94.75 86 ASN A CA 1
ATOM 688 C C . ASN A 1 86 ? 10.620 -7.679 -15.376 1.00 94.75 86 ASN A C 1
ATOM 690 O O . ASN A 1 86 ? 10.698 -8.187 -16.491 1.00 94.75 86 ASN A O 1
ATOM 694 N N . ALA A 1 87 ? 9.435 -7.467 -14.791 1.00 94.31 87 ALA A N 1
ATOM 695 C CA . ALA A 1 87 ? 8.166 -7.858 -15.410 1.00 94.31 87 ALA A CA 1
ATOM 696 C C . ALA A 1 87 ? 7.883 -7.109 -16.723 1.00 94.31 87 ALA A C 1
ATOM 698 O O . ALA A 1 87 ? 7.097 -7.565 -17.551 1.00 94.31 87 ALA A O 1
ATOM 699 N N . ASN A 1 88 ? 8.474 -5.931 -16.912 1.00 92.81 88 ASN A N 1
ATOM 700 C CA . ASN A 1 88 ? 8.324 -5.108 -18.111 1.00 92.81 88 ASN A CA 1
ATOM 701 C C . ASN A 1 88 ? 9.534 -5.211 -19.057 1.00 92.81 88 ASN A C 1
ATOM 703 O O . ASN A 1 88 ? 9.663 -4.392 -19.963 1.00 92.81 88 ASN A O 1
ATOM 707 N N . GLY A 1 89 ? 10.423 -6.191 -18.854 1.00 93.25 89 GLY A N 1
ATOM 708 C CA . GLY A 1 89 ? 11.608 -6.389 -19.695 1.00 93.25 89 GLY A CA 1
ATOM 709 C C . GLY A 1 89 ? 12.673 -5.296 -19.546 1.00 93.25 89 GLY A C 1
ATOM 710 O O . GLY A 1 89 ? 13.557 -5.176 -20.392 1.00 93.25 89 GLY A O 1
ATOM 711 N N . ILE A 1 90 ? 12.602 -4.486 -18.486 1.00 94.06 90 ILE A N 1
ATOM 712 C CA . ILE A 1 90 ? 13.593 -3.452 -18.188 1.00 94.06 90 ILE A CA 1
ATOM 713 C C . ILE A 1 90 ? 14.695 -4.090 -17.348 1.00 94.06 90 ILE A C 1
ATOM 715 O O . ILE A 1 90 ? 14.613 -4.157 -16.123 1.00 94.06 90 ILE A O 1
ATOM 719 N N . ASN A 1 91 ? 15.734 -4.560 -18.028 1.00 92.00 91 ASN A N 1
ATOM 720 C CA . ASN A 1 91 ? 16.903 -5.137 -17.378 1.00 92.00 91 ASN A CA 1
ATOM 721 C C . ASN A 1 91 ? 17.840 -4.037 -16.862 1.00 92.00 91 ASN A C 1
ATOM 723 O O . ASN A 1 91 ? 17.960 -2.968 -17.468 1.00 92.00 91 ASN A O 1
ATOM 727 N N . PHE A 1 92 ? 18.521 -4.325 -15.755 1.00 93.56 92 PHE A N 1
ATOM 728 C CA . PHE A 1 92 ? 19.570 -3.482 -15.192 1.00 93.56 92 PHE A CA 1
ATOM 729 C C . PHE A 1 92 ? 20.742 -4.349 -14.720 1.00 93.56 92 PHE A C 1
ATOM 731 O O . PHE A 1 92 ? 20.537 -5.416 -14.143 1.00 93.56 92 PHE A O 1
ATOM 738 N N . SER A 1 93 ? 21.974 -3.898 -14.956 1.00 93.12 93 SER A N 1
ATOM 739 C CA . SER A 1 93 ? 23.197 -4.674 -14.667 1.00 93.12 93 SER A CA 1
ATOM 740 C C . SER A 1 93 ? 23.962 -4.199 -13.428 1.00 93.12 93 SER A C 1
ATOM 742 O O . SER A 1 93 ? 24.872 -4.873 -12.951 1.00 93.12 93 SER A O 1
ATOM 744 N N . SER A 1 94 ? 23.605 -3.035 -12.882 1.00 93.12 94 SER A N 1
ATOM 745 C CA . SER A 1 94 ? 24.255 -2.448 -11.709 1.00 93.12 94 SER A CA 1
ATOM 746 C C . SER A 1 94 ? 23.301 -1.552 -10.916 1.00 93.12 94 SER A C 1
ATOM 748 O O . SER A 1 94 ? 22.214 -1.202 -11.376 1.00 93.12 94 SER A O 1
ATOM 750 N N . ILE A 1 95 ? 23.717 -1.130 -9.717 1.00 88.75 95 ILE A N 1
ATOM 751 C CA . ILE A 1 95 ? 22.962 -0.155 -8.908 1.00 88.75 95 ILE A CA 1
ATOM 752 C C . ILE A 1 95 ? 22.870 1.202 -9.623 1.00 88.75 95 ILE A C 1
ATOM 754 O O . ILE A 1 95 ? 21.834 1.862 -9.546 1.00 88.75 95 ILE A O 1
ATOM 758 N N . SER A 1 96 ? 23.939 1.619 -10.311 1.00 93.25 96 SER A N 1
ATOM 759 C CA . SER A 1 96 ? 23.954 2.869 -11.082 1.00 93.25 96 SER A CA 1
ATOM 760 C C . SER A 1 96 ? 22.945 2.812 -12.229 1.00 93.25 96 SER A C 1
ATOM 762 O O . SER A 1 96 ? 22.115 3.707 -12.368 1.00 93.25 96 SER A O 1
ATOM 764 N N . ASP A 1 97 ? 22.947 1.707 -12.978 1.00 95.31 97 ASP A N 1
ATOM 765 C CA . ASP A 1 97 ? 22.002 1.467 -14.069 1.00 95.31 97 ASP A CA 1
ATOM 766 C C . ASP A 1 97 ? 20.551 1.417 -13.557 1.00 95.31 97 ASP A C 1
ATOM 768 O O . ASP A 1 97 ? 19.692 2.131 -14.066 1.00 95.31 97 ASP A O 1
ATOM 772 N N . LEU A 1 98 ? 20.280 0.705 -12.453 1.00 94.25 98 LEU A N 1
ATOM 773 C CA . LEU A 1 98 ? 18.955 0.696 -11.815 1.00 94.25 98 LEU A CA 1
ATOM 774 C C . LEU A 1 98 ? 18.466 2.114 -11.476 1.00 94.25 98 LEU A C 1
ATOM 776 O O . LEU A 1 98 ? 17.311 2.442 -11.747 1.00 94.25 98 LEU A O 1
ATOM 780 N N . LYS A 1 99 ? 19.332 2.966 -10.911 1.00 94.19 99 LYS A N 1
ATOM 781 C CA . LYS A 1 99 ? 18.987 4.366 -10.615 1.00 94.19 99 LYS A CA 1
ATOM 782 C C . LYS A 1 99 ? 18.684 5.167 -11.883 1.00 94.19 99 LYS A C 1
ATOM 784 O O . LYS A 1 99 ? 17.785 6.002 -11.855 1.00 94.19 99 LYS A O 1
ATOM 789 N N . GLN A 1 100 ? 19.392 4.918 -12.985 1.00 94.38 100 GLN A N 1
ATOM 790 C CA . GLN A 1 100 ? 19.076 5.543 -14.272 1.00 94.38 100 GLN A CA 1
ATOM 791 C C . GLN A 1 100 ? 17.716 5.074 -14.797 1.00 94.38 100 GLN A C 1
ATOM 793 O O . GLN A 1 100 ? 16.905 5.905 -15.193 1.00 94.38 100 GLN A O 1
ATOM 798 N N . LYS A 1 101 ? 17.410 3.770 -14.725 1.00 94.31 101 LYS A N 1
ATOM 799 C CA . LYS A 1 101 ? 16.088 3.245 -15.108 1.00 94.31 101 LYS A CA 1
ATOM 800 C C . LYS A 1 101 ? 14.968 3.820 -14.243 1.00 94.31 101 LYS A C 1
ATOM 802 O O . LYS A 1 101 ? 13.910 4.137 -14.765 1.00 94.31 101 LYS A O 1
ATOM 807 N N . MET A 1 102 ? 15.201 4.022 -12.946 1.00 94.00 102 MET A N 1
ATOM 808 C CA . MET A 1 102 ? 14.234 4.652 -12.034 1.00 94.00 102 MET A CA 1
ATOM 809 C C . MET A 1 102 ? 13.868 6.089 -12.418 1.00 94.00 102 MET A C 1
ATOM 811 O O . MET A 1 102 ? 12.801 6.541 -12.025 1.00 94.00 102 MET A O 1
ATOM 815 N N . ALA A 1 103 ? 14.684 6.784 -13.217 1.00 91.50 103 ALA A N 1
ATOM 816 C CA . ALA A 1 103 ? 14.374 8.137 -13.677 1.00 91.50 103 ALA A CA 1
ATOM 817 C C . ALA A 1 103 ? 13.185 8.206 -14.656 1.00 91.50 103 ALA A C 1
ATOM 819 O O . ALA A 1 103 ? 12.684 9.297 -14.905 1.00 91.50 103 ALA A O 1
ATOM 820 N N . ILE A 1 104 ? 12.735 7.071 -15.214 1.00 90.81 104 ILE A N 1
ATOM 821 C CA . ILE A 1 104 ? 11.522 7.023 -16.052 1.00 90.81 104 ILE A CA 1
ATOM 822 C C . I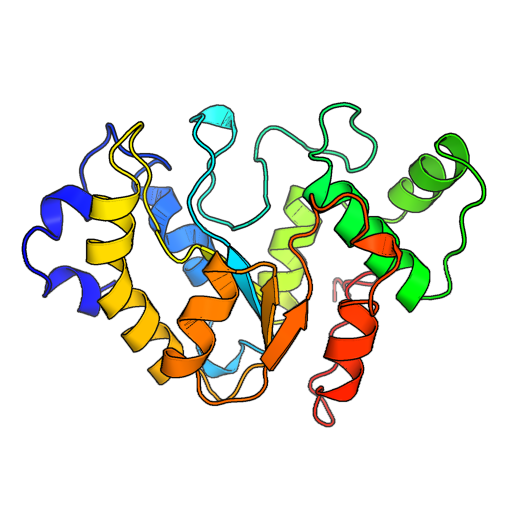LE A 1 104 ? 10.235 7.062 -15.220 1.00 90.81 104 ILE A C 1
ATOM 824 O O . ILE A 1 104 ? 9.160 7.283 -15.770 1.00 90.81 104 ILE A O 1
ATOM 828 N N . LEU A 1 105 ? 10.331 6.748 -13.925 1.00 93.50 105 LEU A N 1
ATOM 829 C CA . LEU A 1 105 ? 9.191 6.771 -13.022 1.00 93.50 105 LEU A CA 1
ATOM 830 C C . LEU A 1 105 ? 8.905 8.223 -12.621 1.00 93.50 105 LEU A C 1
ATOM 832 O O . LEU A 1 105 ? 9.841 9.020 -12.512 1.00 93.50 105 LEU A O 1
ATOM 836 N N . PRO A 1 106 ? 7.634 8.575 -12.369 1.00 94.62 106 PRO A N 1
ATOM 837 C CA . PRO A 1 106 ? 7.304 9.878 -11.812 1.00 94.62 106 PRO A CA 1
ATOM 838 C C . PRO A 1 106 ? 7.835 9.994 -10.372 1.00 94.62 106 PRO A C 1
ATOM 840 O O . PRO A 1 106 ? 8.476 9.075 -9.843 1.00 94.62 106 PRO A O 1
ATOM 843 N N . SER A 1 107 ? 7.547 11.119 -9.708 1.00 96.06 107 SER A N 1
ATOM 844 C CA . SER A 1 107 ? 7.834 11.236 -8.276 1.00 96.06 107 SER A CA 1
ATOM 845 C C . SER A 1 107 ? 7.202 10.068 -7.511 1.00 96.06 107 SER A C 1
ATOM 847 O O . SER A 1 107 ? 6.190 9.500 -7.931 1.00 96.06 107 SER A O 1
ATOM 849 N N . VAL A 1 108 ? 7.786 9.692 -6.372 1.00 96.88 108 VAL A N 1
ATOM 850 C CA . VAL A 1 108 ? 7.260 8.573 -5.573 1.00 96.88 108 VAL A CA 1
ATOM 851 C C . VAL A 1 108 ? 5.807 8.839 -5.186 1.00 96.88 108 VAL A C 1
ATOM 853 O O . VAL A 1 108 ? 4.981 7.944 -5.260 1.00 96.88 108 VAL A O 1
ATOM 856 N N . GLN A 1 109 ? 5.454 10.075 -4.848 1.00 96.75 109 GLN A N 1
ATOM 857 C CA . GLN A 1 109 ? 4.082 10.417 -4.492 1.00 96.75 109 GLN A CA 1
ATOM 858 C C . GLN A 1 109 ? 3.122 10.285 -5.685 1.00 96.75 109 GLN A C 1
ATOM 860 O O . GLN A 1 109 ? 2.087 9.627 -5.557 1.00 96.75 109 GLN A O 1
ATOM 865 N N . ASP A 1 110 ? 3.491 10.832 -6.845 1.00 96.25 110 ASP A N 1
ATOM 866 C CA . ASP A 1 110 ? 2.671 10.745 -8.059 1.00 96.25 110 ASP A CA 1
ATOM 867 C C . ASP A 1 110 ? 2.507 9.296 -8.512 1.00 96.25 110 ASP A C 1
ATOM 869 O O . ASP A 1 110 ? 1.418 8.907 -8.918 1.00 96.25 110 ASP A O 1
ATOM 873 N N . PHE A 1 111 ? 3.542 8.460 -8.366 1.00 96.75 111 PHE A N 1
ATOM 874 C CA . PHE A 1 111 ? 3.466 7.041 -8.702 1.00 96.75 111 PHE A CA 1
ATOM 875 C C . PHE A 1 111 ? 2.311 6.344 -7.972 1.00 96.75 111 PHE A C 1
ATOM 877 O O . PHE A 1 111 ? 1.505 5.666 -8.606 1.00 96.75 111 PHE A O 1
ATOM 884 N N . PHE A 1 112 ? 2.215 6.519 -6.651 1.00 97.50 112 PHE A N 1
ATOM 885 C CA . PHE A 1 112 ? 1.168 5.889 -5.844 1.00 97.50 112 PHE A CA 1
ATOM 886 C C . PHE A 1 112 ? -0.204 6.520 -6.104 1.00 97.50 112 PHE A C 1
ATOM 888 O O . PHE A 1 112 ? -1.194 5.795 -6.246 1.00 97.50 112 PHE A O 1
ATOM 895 N N . ILE A 1 113 ? -0.271 7.854 -6.190 1.00 96.94 113 ILE A N 1
ATOM 896 C CA . ILE A 1 113 ? -1.529 8.581 -6.405 1.00 96.94 113 ILE A CA 1
ATOM 897 C C . ILE A 1 113 ? -2.121 8.240 -7.771 1.00 96.94 113 ILE A C 1
ATOM 899 O O . ILE A 1 113 ? -3.277 7.835 -7.835 1.00 96.94 113 ILE A O 1
ATOM 903 N N . ASN A 1 114 ? -1.339 8.319 -8.845 1.00 95.94 114 ASN A N 1
ATOM 904 C CA . ASN A 1 114 ? -1.811 8.018 -10.195 1.00 95.94 114 ASN A CA 1
ATOM 905 C C . ASN A 1 114 ? -2.246 6.556 -10.335 1.00 95.94 114 ASN A C 1
ATOM 907 O O . ASN A 1 114 ? -3.261 6.292 -10.970 1.00 95.94 114 ASN A O 1
ATOM 911 N N . LEU A 1 115 ? -1.536 5.597 -9.724 1.00 96.88 115 LEU A N 1
ATOM 912 C CA . LEU A 1 115 ? -1.986 4.197 -9.736 1.00 96.88 115 LEU A CA 1
ATOM 913 C C . LEU A 1 115 ? -3.298 4.003 -8.982 1.00 96.88 115 LEU A C 1
ATOM 915 O O . LEU A 1 115 ? -4.115 3.181 -9.391 1.00 96.88 115 LEU A O 1
ATOM 919 N N . SER A 1 116 ? -3.515 4.764 -7.913 1.00 97.25 116 SER A N 1
ATOM 920 C CA . SER A 1 116 ? -4.784 4.731 -7.189 1.00 97.25 116 SER A CA 1
ATOM 921 C C . SER A 1 116 ? -5.902 5.319 -8.048 1.00 97.25 116 SER A C 1
ATOM 923 O O . SER A 1 116 ? -6.863 4.629 -8.369 1.00 97.25 116 SER A O 1
ATOM 925 N N . VAL A 1 117 ? -5.734 6.569 -8.485 1.00 96.00 117 VAL A N 1
ATOM 926 C CA . VAL A 1 117 ? -6.781 7.364 -9.140 1.00 96.00 117 VAL A CA 1
ATOM 927 C C . VAL A 1 117 ? -7.088 6.871 -10.555 1.00 96.00 117 VAL A C 1
ATOM 929 O O . VAL A 1 117 ? -8.255 6.795 -10.929 1.00 96.00 117 VAL A O 1
ATOM 932 N N . ASN A 1 118 ? -6.063 6.527 -11.339 1.00 93.06 118 ASN A N 1
ATOM 933 C CA . ASN A 1 118 ? -6.211 6.221 -12.767 1.00 93.06 118 ASN A CA 1
ATOM 934 C C . ASN A 1 118 ? -6.183 4.719 -13.064 1.00 93.06 118 ASN A C 1
ATOM 936 O O . ASN A 1 118 ? -6.561 4.302 -14.158 1.00 93.06 118 ASN A O 1
ATOM 940 N N . CYS A 1 119 ? -5.690 3.896 -12.135 1.00 94.31 119 CYS A N 1
ATOM 941 C CA . CYS A 1 119 ? -5.504 2.465 -12.380 1.00 94.31 119 CYS A CA 1
ATOM 942 C C . CYS A 1 119 ? -6.196 1.550 -11.366 1.00 94.31 119 CYS A C 1
ATOM 944 O O . CYS A 1 119 ? -6.129 0.334 -11.536 1.00 94.31 119 CYS A O 1
ATOM 946 N N . GLY A 1 120 ? -6.868 2.088 -10.345 1.00 95.94 120 GLY A N 1
ATOM 947 C CA . GLY A 1 120 ? -7.626 1.273 -9.397 1.00 95.94 120 GLY A CA 1
ATOM 948 C C . GLY A 1 120 ? -6.755 0.448 -8.447 1.00 95.94 120 GLY A C 1
ATOM 949 O O . GLY A 1 120 ? -7.175 -0.625 -8.011 1.00 95.94 120 GLY A O 1
ATOM 950 N N . VAL A 1 121 ? -5.532 0.900 -8.145 1.00 97.94 121 VAL A N 1
ATOM 951 C CA . VAL A 1 121 ? -4.659 0.244 -7.159 1.00 97.94 121 VAL A CA 1
ATOM 952 C C . VAL A 1 121 ? -4.906 0.830 -5.771 1.00 97.94 121 VAL A C 1
ATOM 954 O O . VAL A 1 121 ? -4.520 1.959 -5.483 1.00 97.94 121 VAL A O 1
ATOM 957 N N . LEU A 1 122 ? -5.509 0.048 -4.881 1.00 98.38 122 LEU A N 1
ATOM 958 C CA . LEU A 1 122 ? -5.743 0.424 -3.493 1.00 98.38 122 LEU A CA 1
ATOM 959 C C . LEU A 1 122 ? -4.571 -0.017 -2.598 1.00 98.38 122 LEU A C 1
ATOM 961 O O . LEU A 1 122 ? -4.378 -1.202 -2.329 1.00 98.38 122 LEU A O 1
ATOM 965 N N . TRP A 1 123 ? -3.809 0.956 -2.100 1.00 98.44 123 TRP A N 1
ATOM 966 C CA . TRP A 1 123 ? -2.656 0.768 -1.208 1.00 98.44 123 TRP A CA 1
ATOM 967 C C . TRP A 1 123 ? -3.077 0.822 0.269 1.00 98.44 123 TRP A C 1
ATOM 969 O O . TRP A 1 123 ? -2.934 1.855 0.933 1.00 98.44 123 TRP A O 1
ATOM 979 N N . LEU A 1 124 ? -3.627 -0.276 0.781 1.00 98.38 124 LEU A N 1
ATOM 980 C CA . LEU A 1 124 ? -4.308 -0.328 2.074 1.00 98.38 124 LEU A CA 1
ATOM 981 C C . LEU A 1 124 ? -3.419 -0.937 3.160 1.00 98.38 124 LEU A C 1
ATOM 983 O O . LEU A 1 124 ? -2.812 -1.977 2.948 1.00 98.38 124 LEU A O 1
ATOM 987 N N . ASN A 1 125 ? -3.377 -0.339 4.350 1.00 98.19 125 ASN A N 1
ATOM 988 C CA . ASN A 1 125 ? -2.843 -1.023 5.530 1.00 98.19 125 ASN A CA 1
ATOM 989 C C . ASN A 1 125 ? -3.973 -1.742 6.273 1.00 98.19 125 ASN A C 1
ATOM 991 O O . ASN A 1 125 ? -5.071 -1.201 6.387 1.00 98.19 125 ASN A O 1
ATOM 995 N N . ALA A 1 126 ? -3.686 -2.917 6.831 1.00 97.00 126 ALA A N 1
ATOM 996 C CA . ALA A 1 126 ? -4.630 -3.662 7.660 1.00 97.00 126 ALA A CA 1
ATOM 997 C C . ALA A 1 126 ? -4.984 -2.934 8.971 1.00 97.00 126 ALA A C 1
ATOM 999 O O . ALA A 1 126 ? -6.083 -3.082 9.500 1.00 97.00 126 ALA A O 1
ATOM 1000 N N . SER A 1 127 ? -4.060 -2.115 9.479 1.00 97.81 127 SER A N 1
ATOM 1001 C CA . SER A 1 127 ? -4.320 -1.102 10.499 1.00 97.81 127 SER A CA 1
ATOM 1002 C C . SER A 1 127 ? -4.238 0.290 9.878 1.00 97.81 127 SER A C 1
ATOM 1004 O O . SER A 1 127 ? -3.255 0.602 9.211 1.00 97.81 127 SER A O 1
ATOM 1006 N N . LEU A 1 128 ? -5.223 1.161 10.115 1.00 98.25 128 LEU A N 1
ATOM 1007 C CA . LEU A 1 128 ? -5.181 2.546 9.611 1.00 98.25 128 LEU A CA 1
ATOM 1008 C C . LEU A 1 128 ? -4.537 3.528 10.593 1.00 98.25 128 LEU A C 1
ATOM 1010 O O . LEU A 1 128 ? -4.330 4.691 10.250 1.00 98.25 128 LEU A O 1
ATOM 1014 N N . THR A 1 129 ? -4.194 3.066 11.796 1.00 98.50 129 THR A N 1
ATOM 1015 C CA . THR A 1 129 ? -3.461 3.851 12.792 1.00 98.50 129 THR A CA 1
ATOM 1016 C C . THR A 1 129 ? -2.291 3.075 13.392 1.00 98.50 129 THR A C 1
ATOM 1018 O O . THR A 1 129 ? -2.234 1.847 13.316 1.00 98.50 129 THR A O 1
ATOM 1021 N N . TYR A 1 130 ? -1.362 3.795 14.010 1.00 98.38 130 TYR A N 1
ATOM 1022 C CA . TYR A 1 130 ? -0.178 3.256 14.658 1.00 98.38 130 TYR A CA 1
ATOM 1023 C C . TYR A 1 130 ? 0.121 3.996 15.962 1.00 98.38 130 TYR A C 1
ATOM 1025 O O . TYR A 1 130 ? 0.131 5.228 16.003 1.00 98.38 130 TYR A O 1
ATOM 1033 N N . GLU A 1 131 ? 0.460 3.221 16.986 1.00 97.62 131 GLU A N 1
ATOM 1034 C CA . GLU A 1 131 ? 1.072 3.670 18.232 1.00 97.62 131 GLU A CA 1
ATOM 1035 C C . GLU A 1 131 ? 2.190 2.687 18.611 1.00 97.62 131 GLU A C 1
ATOM 1037 O O . GLU A 1 131 ? 2.059 1.463 18.479 1.00 97.62 131 GLU A O 1
ATOM 1042 N N . LYS A 1 132 ? 3.324 3.223 19.074 1.00 96.62 132 LYS A N 1
ATOM 1043 C CA . LYS A 1 132 ? 4.501 2.416 19.405 1.00 96.62 132 LYS A CA 1
ATOM 1044 C C . LYS A 1 132 ? 4.181 1.455 20.554 1.00 96.62 132 LYS A C 1
ATOM 1046 O O . LYS A 1 132 ? 3.866 1.882 21.656 1.00 96.62 132 LYS A O 1
ATOM 1051 N N . GLY A 1 133 ? 4.344 0.157 20.299 1.00 96.88 133 GLY A N 1
ATOM 1052 C CA . GLY A 1 133 ? 4.102 -0.899 21.287 1.00 96.88 133 GLY A CA 1
ATOM 1053 C C . GLY A 1 133 ? 2.640 -1.343 21.394 1.00 96.88 133 GLY A C 1
ATOM 1054 O O . GLY A 1 133 ? 2.353 -2.244 22.174 1.00 96.88 133 GLY A O 1
ATOM 1055 N N . GLN A 1 134 ? 1.730 -0.757 20.606 1.00 97.25 134 GLN A N 1
ATOM 1056 C CA . GLN A 1 134 ? 0.294 -1.059 20.627 1.00 97.25 134 GLN A CA 1
ATOM 1057 C C . GLN A 1 134 ? -0.222 -1.613 19.286 1.00 97.25 134 GLN A C 1
ATOM 1059 O O . GLN A 1 134 ? -1.424 -1.658 19.038 1.00 97.25 134 GLN A O 1
ATOM 1064 N N . GLN A 1 135 ? 0.660 -2.107 18.412 1.00 96.25 135 GLN A N 1
ATOM 1065 C CA . GLN A 1 135 ? 0.304 -2.556 17.058 1.00 96.25 135 GLN A CA 1
ATOM 1066 C C . GLN A 1 135 ? -0.814 -3.610 17.051 1.00 96.25 135 GLN A C 1
ATOM 1068 O O . GLN A 1 135 ? -1.720 -3.552 16.221 1.00 96.25 135 GLN A O 1
ATOM 1073 N N . LYS A 1 136 ? -0.799 -4.548 18.010 1.00 96.06 136 LYS A N 1
ATOM 1074 C CA . LYS A 1 136 ? -1.845 -5.574 18.141 1.00 96.06 136 LYS A CA 1
ATOM 1075 C C . LYS A 1 136 ? -3.215 -4.961 18.449 1.00 96.06 136 LYS A C 1
ATOM 1077 O O . LYS A 1 136 ? -4.192 -5.357 17.823 1.00 96.06 136 LYS A O 1
ATOM 1082 N N . LYS A 1 137 ? -3.284 -3.992 19.371 1.00 97.25 137 LYS A N 1
ATOM 1083 C CA . LYS A 1 137 ? -4.524 -3.280 19.733 1.00 97.25 137 LYS A CA 1
ATOM 1084 C C . LYS A 1 137 ? -5.128 -2.600 18.502 1.00 97.25 137 LYS A C 1
ATOM 1086 O O . LYS A 1 137 ? -6.313 -2.761 18.228 1.00 97.25 137 LYS A O 1
ATOM 1091 N N . HIS A 1 138 ? -4.296 -1.907 17.728 1.00 97.69 138 HIS A N 1
ATOM 1092 C CA . HIS A 1 138 ? -4.739 -1.204 16.526 1.00 97.69 138 HIS A CA 1
ATOM 1093 C C . HIS A 1 138 ? -5.205 -2.164 15.430 1.00 97.69 138 HIS A C 1
ATOM 1095 O O . HIS A 1 138 ? -6.283 -1.978 14.871 1.00 97.69 138 HIS A O 1
ATOM 1101 N N . CYS A 1 139 ? -4.444 -3.230 15.172 1.00 96.00 139 CYS A N 1
ATOM 1102 C CA . CYS A 1 139 ? -4.829 -4.263 14.213 1.00 96.00 139 CYS A CA 1
ATOM 1103 C C . CYS A 1 139 ? -6.191 -4.889 14.567 1.00 96.00 139 CYS A C 1
ATOM 1105 O O . CYS A 1 139 ? -7.047 -5.036 13.699 1.00 96.00 139 CYS A O 1
ATOM 1107 N N . LEU A 1 140 ? -6.430 -5.190 15.849 1.00 96.00 140 LEU A N 1
ATOM 1108 C CA . LEU A 1 140 ? -7.708 -5.743 16.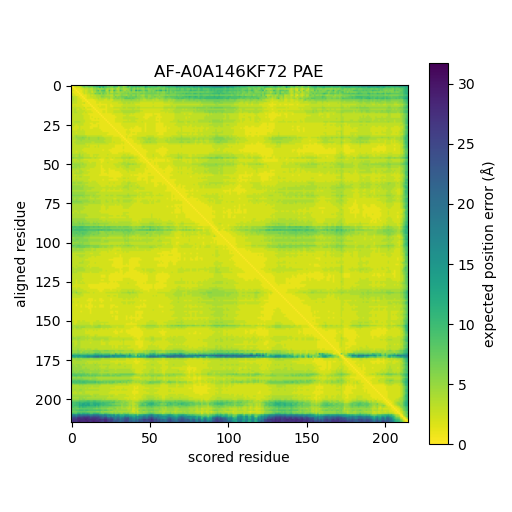309 1.00 96.00 140 LEU A CA 1
ATOM 1109 C C . LEU A 1 140 ? -8.881 -4.781 16.092 1.00 96.00 140 LEU A C 1
ATOM 1111 O O . LEU A 1 140 ? -9.932 -5.224 15.637 1.00 96.00 140 LEU A O 1
ATOM 1115 N N . PHE A 1 141 ? -8.704 -3.484 16.363 1.00 97.44 141 PHE A N 1
ATOM 1116 C CA . PHE A 1 141 ? -9.748 -2.487 16.112 1.00 97.44 141 PHE A CA 1
ATOM 1117 C C . PHE A 1 141 ? -10.090 -2.366 14.618 1.00 97.44 141 PHE A C 1
ATOM 1119 O O . PHE A 1 141 ? -11.262 -2.310 14.245 1.00 97.44 141 PHE A O 1
ATOM 1126 N N . TRP A 1 142 ? -9.076 -2.335 13.748 1.00 97.56 142 TRP A N 1
ATOM 1127 C CA . TRP A 1 142 ? -9.282 -2.135 12.311 1.00 97.56 142 TRP A CA 1
ATOM 1128 C C . TRP A 1 142 ? -9.725 -3.397 11.568 1.00 97.56 142 TRP A C 1
ATOM 1130 O O . TRP A 1 142 ? -10.319 -3.272 10.499 1.00 97.56 142 TRP A O 1
ATOM 1140 N N . LYS A 1 143 ? -9.517 -4.596 12.124 1.00 96.12 143 LYS A N 1
ATOM 1141 C CA . LYS A 1 143 ? -9.914 -5.865 11.494 1.00 96.12 143 LYS A CA 1
ATOM 1142 C C . LYS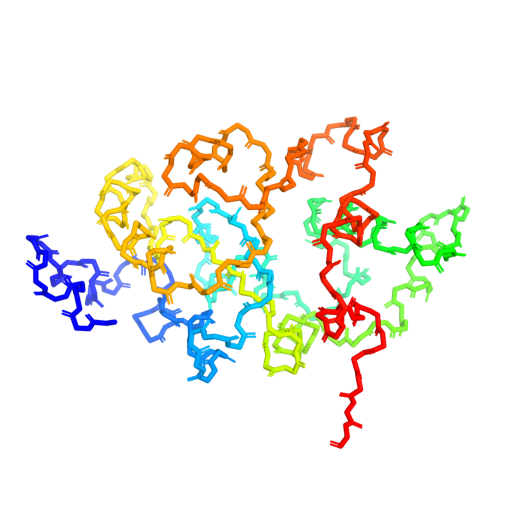 A 1 143 ? -11.371 -5.895 10.986 1.00 96.12 143 LYS A C 1
ATOM 1144 O O . LYS A 1 143 ? -11.541 -6.170 9.798 1.00 96.12 143 LYS A O 1
ATOM 1149 N N . PRO A 1 144 ? -12.413 -5.571 11.782 1.00 96.38 144 PRO A N 1
ATOM 1150 C CA . PRO A 1 144 ? -13.789 -5.529 11.272 1.00 96.38 144 PRO A CA 1
ATOM 1151 C C . PRO A 1 144 ? -13.988 -4.490 10.157 1.00 96.38 144 PRO A C 1
ATOM 1153 O O . PRO A 1 144 ? -14.815 -4.681 9.272 1.00 96.38 144 PRO A O 1
ATOM 1156 N N . VAL A 1 145 ? -13.217 -3.396 10.155 1.00 96.88 145 VAL A N 1
ATOM 1157 C CA . VAL A 1 145 ? -13.245 -2.408 9.064 1.00 96.88 145 VAL A CA 1
ATOM 1158 C C . VAL A 1 145 ? -12.628 -2.985 7.791 1.00 96.88 145 VAL A C 1
ATOM 1160 O O . VAL A 1 145 ? -13.166 -2.745 6.715 1.00 96.88 145 VAL A O 1
ATOM 1163 N N . MET A 1 146 ? -11.534 -3.747 7.892 1.00 96.81 146 MET A N 1
ATOM 1164 C CA . MET A 1 146 ? -10.921 -4.420 6.740 1.00 96.81 146 MET A CA 1
ATOM 1165 C C . MET A 1 146 ? -11.868 -5.451 6.132 1.00 96.81 146 MET A C 1
ATOM 1167 O O . MET A 1 146 ? -12.066 -5.433 4.922 1.00 96.81 146 MET A O 1
ATOM 1171 N N . GLN A 1 147 ? -12.508 -6.276 6.966 1.00 94.94 147 GLN A N 1
ATOM 1172 C CA . GLN A 1 147 ? -13.525 -7.236 6.524 1.00 94.94 147 GLN A CA 1
ATOM 1173 C C . GLN A 1 147 ? -14.661 -6.527 5.780 1.00 94.94 147 GLN A C 1
ATOM 1175 O O . GLN A 1 147 ? -14.938 -6.861 4.631 1.00 94.94 147 GLN A O 1
ATOM 1180 N N . TYR A 1 148 ? -15.217 -5.461 6.370 1.00 95.50 148 TYR A N 1
ATOM 1181 C CA . TYR A 1 148 ? -16.238 -4.651 5.708 1.00 95.50 148 TYR A CA 1
ATOM 1182 C C . TYR A 1 148 ? -15.747 -4.092 4.368 1.00 95.50 148 TYR A C 1
ATOM 1184 O O . TYR A 1 148 ? -16.452 -4.189 3.372 1.00 95.50 148 TYR A O 1
ATOM 1192 N N . ILE A 1 149 ? -14.536 -3.524 4.307 1.00 95.69 149 ILE A N 1
ATOM 1193 C CA . ILE A 1 149 ? -13.971 -3.020 3.047 1.00 95.69 149 ILE A CA 1
ATOM 1194 C C . ILE A 1 149 ? -13.909 -4.147 2.019 1.00 95.69 149 ILE A C 1
ATOM 1196 O O . ILE A 1 149 ? -14.405 -3.960 0.916 1.00 95.69 149 ILE A O 1
ATOM 1200 N N . PHE A 1 150 ? -13.353 -5.309 2.366 1.00 95.56 150 PHE A N 1
ATOM 1201 C CA . PHE A 1 150 ? -13.222 -6.433 1.441 1.00 95.56 150 PHE A CA 1
ATOM 1202 C C . PHE A 1 150 ? -14.575 -6.931 0.933 1.00 95.56 150 PHE A C 1
ATOM 1204 O O . PHE A 1 150 ? -14.680 -7.286 -0.237 1.00 95.56 150 PHE A O 1
ATOM 1211 N N . GLU A 1 151 ? -15.617 -6.922 1.759 1.00 93.81 151 GLU A N 1
ATOM 1212 C CA . GLU A 1 151 ? -16.981 -7.266 1.341 1.00 93.81 151 GLU A CA 1
ATOM 1213 C C . GLU A 1 151 ? -17.556 -6.287 0.311 1.00 93.81 151 GLU A C 1
ATOM 1215 O O . GLU A 1 151 ? -18.318 -6.709 -0.553 1.00 93.81 151 GLU A O 1
ATOM 1220 N N . GLN A 1 152 ? -17.185 -5.003 0.375 1.00 94.38 152 GLN A N 1
ATOM 1221 C CA . GLN A 1 152 ? -17.681 -3.979 -0.551 1.00 94.38 152 GLN A CA 1
ATOM 1222 C C . GLN A 1 152 ? -16.963 -3.961 -1.910 1.00 94.38 152 GLN A C 1
ATOM 1224 O O . GLN A 1 152 ? -17.443 -3.295 -2.826 1.00 94.38 152 GLN A O 1
ATOM 1229 N N . LEU A 1 153 ? -15.806 -4.617 -2.048 1.00 94.88 153 LEU A N 1
ATOM 1230 C CA . LEU A 1 153 ? -15.033 -4.600 -3.294 1.00 94.88 153 LEU A CA 1
ATOM 1231 C C . LEU A 1 153 ? -15.510 -5.679 -4.273 1.00 94.88 153 LEU A C 1
ATOM 1233 O O . LEU A 1 153 ? -15.764 -6.822 -3.886 1.00 94.88 153 LEU A O 1
ATOM 1237 N N . ASP A 1 154 ? -15.561 -5.322 -5.556 1.00 92.75 154 ASP A N 1
ATOM 1238 C CA . ASP A 1 154 ? -16.011 -6.202 -6.638 1.00 92.75 154 ASP A CA 1
ATOM 1239 C C . ASP A 1 154 ? -14.859 -7.062 -7.185 1.00 92.75 154 ASP A C 1
ATOM 1241 O O . ASP A 1 154 ? -14.220 -6.746 -8.185 1.00 92.75 154 ASP A O 1
ATOM 1245 N N . ASP A 1 155 ? -14.547 -8.137 -6.456 1.00 93.00 155 ASP A N 1
ATOM 1246 C CA . ASP A 1 155 ? -13.561 -9.162 -6.831 1.00 93.00 155 ASP A CA 1
ATOM 1247 C C . ASP A 1 155 ? -12.195 -8.630 -7.334 1.00 93.00 155 ASP A C 1
ATOM 1249 O O . ASP A 1 155 ? -11.715 -9.080 -8.378 1.00 93.00 155 ASP A O 1
ATOM 1253 N N . PRO A 1 156 ? -11.511 -7.699 -6.633 1.00 96.44 156 PRO A N 1
ATOM 1254 C CA . PRO A 1 156 ? -10.179 -7.253 -7.038 1.00 96.44 156 PRO A CA 1
ATOM 1255 C C . PRO A 1 156 ? -9.126 -8.349 -6.814 1.00 96.44 156 PRO A C 1
ATOM 1257 O O . PRO A 1 156 ? -9.340 -9.322 -6.089 1.00 96.44 156 PRO A O 1
ATOM 1260 N N . ILE A 1 157 ? -7.937 -8.165 -7.390 1.00 97.88 157 ILE A N 1
ATOM 1261 C CA . ILE A 1 157 ? -6.768 -8.994 -7.072 1.00 97.88 157 ILE A CA 1
ATOM 1262 C C . ILE A 1 157 ? -6.157 -8.507 -5.757 1.00 97.88 157 ILE A C 1
ATOM 1264 O O . ILE A 1 157 ? -5.701 -7.368 -5.664 1.00 97.88 157 ILE A O 1
ATOM 1268 N N . TYR A 1 158 ? -6.066 -9.377 -4.756 1.00 98.06 158 TYR A N 1
ATOM 1269 C CA . TYR A 1 158 ? -5.399 -9.074 -3.491 1.00 98.06 158 TYR A CA 1
ATOM 1270 C C . TYR A 1 158 ? -3.944 -9.534 -3.521 1.00 98.06 158 TYR A C 1
ATOM 1272 O O . TYR A 1 158 ? -3.649 -10.699 -3.774 1.00 98.06 158 TYR A O 1
ATOM 1280 N N . VAL A 1 159 ? -3.018 -8.624 -3.235 1.00 98.06 159 VAL A N 1
ATOM 1281 C CA . VAL A 1 159 ? -1.577 -8.888 -3.202 1.00 98.06 159 VAL A CA 1
ATOM 1282 C C . VAL A 1 159 ? -1.126 -8.958 -1.748 1.00 98.06 159 VAL A C 1
ATOM 1284 O O . VAL A 1 159 ? -1.029 -7.937 -1.062 1.00 98.06 159 VAL A O 1
ATOM 1287 N N . LEU A 1 160 ? -0.847 -10.176 -1.283 1.00 97.56 160 LEU A N 1
ATOM 1288 C CA . LEU A 1 160 ? -0.512 -10.490 0.104 1.00 97.56 160 LEU A CA 1
ATOM 1289 C C . LEU A 1 160 ? 0.970 -10.864 0.214 1.00 97.56 160 LEU A C 1
ATOM 1291 O O . LEU A 1 160 ? 1.398 -11.960 -0.163 1.00 97.56 160 LEU A O 1
ATOM 1295 N N . MET A 1 161 ? 1.773 -9.929 0.723 1.00 97.25 161 MET A N 1
ATOM 1296 C CA . MET A 1 161 ? 3.226 -10.081 0.798 1.00 97.25 161 MET A CA 1
ATOM 1297 C C . MET A 1 161 ? 3.692 -10.328 2.236 1.00 97.25 161 MET A C 1
ATOM 1299 O O . MET A 1 161 ? 3.671 -9.423 3.068 1.00 97.25 161 MET A O 1
ATOM 1303 N N . GLY A 1 162 ? 4.176 -11.541 2.503 1.00 96.12 162 GLY A N 1
ATOM 1304 C CA . GLY A 1 162 ? 4.591 -12.002 3.830 1.00 96.12 162 GLY A CA 1
ATOM 1305 C C . GLY A 1 162 ? 3.445 -12.498 4.714 1.00 96.12 162 GLY A C 1
ATOM 1306 O O . GLY A 1 162 ? 2.269 -12.270 4.430 1.00 96.12 162 GLY A O 1
ATOM 1307 N N . ASP A 1 163 ? 3.813 -13.167 5.806 1.00 95.88 163 ASP A N 1
ATOM 1308 C CA . ASP A 1 163 ? 2.896 -13.951 6.645 1.00 95.88 163 ASP A CA 1
ATOM 1309 C C . ASP A 1 163 ? 1.760 -13.115 7.243 1.00 95.88 163 ASP A C 1
ATOM 1311 O O . ASP A 1 163 ? 0.615 -13.561 7.295 1.00 95.88 163 ASP A O 1
ATOM 1315 N N . PHE A 1 164 ? 2.048 -11.869 7.638 1.00 95.31 164 PHE A N 1
ATOM 1316 C CA . PHE A 1 164 ? 1.028 -10.967 8.170 1.00 95.31 164 PHE A CA 1
ATOM 1317 C C . PHE A 1 164 ? -0.091 -10.721 7.153 1.00 95.31 164 PHE A C 1
ATOM 1319 O O . PHE A 1 164 ? -1.259 -10.934 7.467 1.00 95.31 164 PHE A O 1
ATOM 1326 N N . ALA A 1 165 ? 0.245 -10.303 5.929 1.00 96.31 165 ALA A N 1
ATOM 1327 C CA . ALA A 1 165 ? -0.761 -10.038 4.906 1.00 96.31 165 ALA A CA 1
ATOM 1328 C C . ALA A 1 165 ? -1.475 -11.332 4.492 1.00 96.31 165 ALA A C 1
ATOM 1330 O O . ALA A 1 165 ? -2.687 -11.334 4.314 1.00 96.31 165 ALA A O 1
ATOM 1331 N N . GLN A 1 166 ? -0.744 -12.447 4.402 1.00 96.44 166 GLN A N 1
ATOM 1332 C CA . GLN A 1 166 ? -1.319 -13.751 4.064 1.00 96.44 166 GLN A CA 1
ATOM 1333 C C . GLN A 1 166 ? -2.300 -14.266 5.127 1.00 96.44 166 GLN A C 1
ATOM 1335 O O . GLN A 1 166 ? -3.224 -14.993 4.780 1.00 96.44 166 GLN A O 1
ATOM 1340 N N . SER A 1 167 ? -2.194 -13.835 6.390 1.00 95.12 167 SER A N 1
ATOM 1341 C CA . SER A 1 167 ? -3.188 -14.180 7.420 1.00 95.12 167 SER A CA 1
ATOM 1342 C C . SER A 1 167 ? -4.610 -13.680 7.105 1.00 95.12 167 SER A C 1
ATOM 1344 O O . SER A 1 167 ? -5.579 -14.268 7.582 1.00 95.12 167 SER A O 1
ATOM 1346 N N . TYR A 1 168 ? -4.745 -12.657 6.251 1.00 95.00 168 TYR A N 1
ATOM 1347 C CA . TYR A 1 168 ? -6.034 -12.139 5.776 1.00 95.00 168 TYR A CA 1
ATOM 1348 C C . TYR A 1 168 ? -6.625 -12.938 4.606 1.00 95.00 168 TYR A C 1
ATOM 1350 O O . TYR A 1 168 ? -7.743 -12.660 4.185 1.00 95.00 168 TYR A O 1
ATOM 1358 N N . GLU A 1 169 ? -5.925 -13.944 4.068 1.00 94.25 169 GLU A N 1
ATOM 1359 C CA . GLU A 1 169 ? -6.421 -14.751 2.943 1.00 94.25 169 GLU A CA 1
ATOM 1360 C C . GLU A 1 169 ? -7.792 -15.380 3.243 1.00 94.25 169 GLU A C 1
ATOM 1362 O O . GLU A 1 169 ? -8.680 -15.363 2.390 1.00 94.25 169 GLU A O 1
ATOM 1367 N N . SER A 1 170 ? -7.987 -15.862 4.476 1.00 91.12 170 SER A N 1
ATOM 1368 C CA . SER A 1 170 ? -9.258 -16.447 4.926 1.00 91.12 170 SER A CA 1
ATOM 1369 C C . SER A 1 170 ? -10.419 -15.448 5.007 1.00 91.12 170 SER A C 1
ATOM 1371 O O . SER A 1 170 ? -11.567 -15.854 4.870 1.00 91.12 170 SER A O 1
ATOM 1373 N N . ASP A 1 171 ? -10.131 -14.154 5.179 1.00 87.62 171 ASP A N 1
ATOM 1374 C CA . ASP A 1 171 ? -11.134 -13.083 5.157 1.00 87.62 171 ASP A CA 1
ATOM 1375 C C . ASP A 1 171 ? -11.442 -12.626 3.713 1.00 87.62 171 ASP A C 1
ATOM 1377 O O . ASP A 1 171 ? -12.483 -12.029 3.450 1.00 87.62 171 ASP A O 1
ATOM 1381 N N . ILE A 1 172 ? -10.528 -12.882 2.769 1.00 86.81 172 ILE A N 1
ATOM 1382 C CA . ILE A 1 172 ? -10.600 -12.399 1.385 1.00 86.81 172 ILE A CA 1
ATOM 1383 C C . ILE A 1 172 ? -11.269 -13.418 0.452 1.00 86.81 172 ILE A C 1
ATOM 1385 O O . ILE A 1 172 ? -12.046 -12.998 -0.399 1.00 86.81 172 ILE A O 1
ATOM 1389 N N . MET A 1 173 ? -10.961 -14.719 0.584 1.00 73.38 173 MET A N 1
ATOM 1390 C CA . MET A 1 173 ? -11.515 -15.857 -0.191 1.00 73.38 173 MET A CA 1
ATOM 1391 C C . MET A 1 173 ? -11.776 -15.591 -1.696 1.00 73.38 173 MET A C 1
ATOM 1393 O O . MET A 1 173 ? -12.793 -16.013 -2.246 1.00 73.38 173 MET A O 1
ATOM 1397 N N . ARG A 1 174 ? -10.867 -14.879 -2.377 1.00 84.94 174 ARG A N 1
ATOM 1398 C CA . ARG A 1 174 ? -11.008 -14.405 -3.775 1.00 84.94 174 ARG A CA 1
ATOM 1399 C C . ARG A 1 174 ? -9.696 -14.542 -4.565 1.00 84.94 174 ARG A C 1
ATOM 1401 O O . ARG A 1 174 ? -8.841 -15.345 -4.204 1.00 84.94 174 ARG A O 1
ATOM 1408 N N . ARG A 1 175 ? -9.520 -13.787 -5.662 1.00 94.50 175 ARG A N 1
ATOM 1409 C CA . ARG A 1 175 ? -8.275 -13.728 -6.454 1.00 94.50 175 ARG A CA 1
ATOM 1410 C C . ARG A 1 175 ? -7.107 -13.204 -5.607 1.00 94.50 175 ARG A C 1
ATOM 1412 O O . ARG A 1 175 ? -7.044 -12.013 -5.311 1.00 94.50 175 ARG A O 1
ATOM 1419 N N . VAL A 1 176 ? -6.155 -14.072 -5.254 1.00 96.62 176 VAL A N 1
ATOM 1420 C CA . VAL A 1 176 ? -5.001 -13.712 -4.410 1.00 96.62 176 VAL A CA 1
ATOM 1421 C C . VAL A 1 176 ? -3.664 -13.999 -5.100 1.00 96.62 176 VAL A C 1
ATOM 1423 O O . VAL A 1 176 ? -3.431 -15.086 -5.624 1.00 96.62 176 VAL A O 1
ATOM 1426 N N . VAL A 1 177 ? -2.742 -13.037 -5.022 1.00 97.38 177 VAL A N 1
ATOM 1427 C CA . VAL A 1 177 ? -1.303 -13.209 -5.260 1.00 97.38 177 VAL A CA 1
ATOM 1428 C C . VAL A 1 177 ? -0.591 -13.253 -3.913 1.00 97.38 177 VAL A C 1
ATOM 1430 O O . VAL A 1 177 ? -0.611 -12.273 -3.170 1.00 97.38 177 VAL A O 1
ATOM 1433 N N . LYS A 1 178 ? 0.085 -14.366 -3.613 1.00 96.62 178 LYS A N 1
ATOM 1434 C CA . LYS A 1 178 ? 0.907 -14.516 -2.405 1.00 96.62 178 LYS A CA 1
ATOM 1435 C C . LYS A 1 178 ? 2.382 -14.541 -2.760 1.00 96.62 178 LYS A C 1
ATOM 1437 O O . LYS A 1 178 ? 2.796 -15.264 -3.657 1.00 96.62 178 LYS A O 1
ATOM 1442 N N . THR A 1 179 ? 3.181 -13.776 -2.032 1.00 96.44 179 THR A N 1
ATOM 1443 C CA . THR A 1 179 ? 4.644 -13.818 -2.142 1.00 96.44 179 THR A CA 1
ATOM 1444 C C . THR A 1 179 ? 5.283 -13.490 -0.797 1.00 96.44 179 THR A C 1
ATOM 1446 O O . THR A 1 179 ? 4.597 -13.129 0.165 1.00 96.44 179 THR A O 1
ATOM 1449 N N . LYS A 1 180 ? 6.604 -13.630 -0.702 1.00 96.19 180 LYS A N 1
ATOM 1450 C CA . LYS A 1 180 ? 7.368 -13.184 0.465 1.00 96.19 180 LYS A CA 1
ATOM 1451 C C . LYS A 1 180 ? 7.262 -11.670 0.617 1.00 96.19 180 LYS A C 1
ATOM 1453 O O . LYS A 1 180 ? 7.027 -10.945 -0.347 1.00 96.19 180 LYS A O 1
ATOM 1458 N N . HIS A 1 181 ? 7.465 -11.172 1.834 1.00 96.06 181 HIS A N 1
ATOM 1459 C CA . HIS A 1 181 ? 7.537 -9.729 2.037 1.00 96.06 181 HIS A CA 1
ATOM 1460 C C . HIS A 1 181 ? 8.717 -9.143 1.229 1.00 96.06 181 HIS A C 1
ATOM 1462 O O . HIS A 1 181 ? 9.787 -9.754 1.229 1.00 96.06 181 HIS A O 1
ATOM 1468 N N . PRO A 1 182 ? 8.611 -7.955 0.598 1.00 95.19 182 PRO A N 1
ATOM 1469 C CA . PRO A 1 182 ? 9.666 -7.434 -0.282 1.00 95.19 182 PRO A CA 1
ATOM 1470 C C . PRO A 1 182 ? 10.998 -7.114 0.411 1.00 95.19 182 PRO A C 1
ATOM 1472 O O . PRO A 1 182 ? 12.010 -6.893 -0.254 1.00 95.19 182 PRO A O 1
ATOM 1475 N N . ALA A 1 183 ? 11.007 -7.075 1.746 1.00 94.00 183 ALA A N 1
ATOM 1476 C CA . ALA A 1 183 ? 12.223 -6.957 2.553 1.00 94.00 183 ALA A CA 1
ATOM 1477 C C . ALA A 1 183 ? 12.975 -8.288 2.749 1.00 94.00 183 ALA A C 1
ATOM 1479 O O . ALA A 1 183 ? 14.105 -8.258 3.229 1.00 94.00 183 ALA A O 1
ATOM 1480 N N . ALA A 1 184 ? 12.364 -9.436 2.432 1.00 94.38 184 ALA A N 1
ATOM 1481 C CA . ALA A 1 184 ? 13.007 -10.738 2.567 1.00 94.38 184 ALA A CA 1
ATOM 1482 C C . ALA A 1 184 ? 14.241 -10.823 1.658 1.00 94.38 184 ALA A C 1
ATOM 1484 O O . ALA A 1 184 ? 14.232 -10.331 0.527 1.00 94.38 184 ALA A O 1
ATOM 1485 N N . THR A 1 185 ? 15.305 -11.453 2.156 1.00 91.88 185 THR A N 1
ATOM 1486 C CA . THR A 1 185 ? 16.606 -11.531 1.473 1.00 91.88 185 THR A CA 1
ATOM 1487 C C . THR A 1 185 ? 16.524 -12.229 0.119 1.00 91.88 185 THR A C 1
ATOM 1489 O O . THR A 1 185 ? 17.244 -11.861 -0.805 1.00 91.88 185 THR A O 1
ATOM 1492 N N . ASP A 1 186 ? 15.615 -13.188 -0.020 1.00 92.44 186 ASP A N 1
ATOM 1493 C CA . ASP A 1 186 ? 15.401 -13.983 -1.224 1.00 92.44 186 ASP A CA 1
ATOM 1494 C C . ASP A 1 186 ? 14.139 -13.590 -2.008 1.00 92.44 186 ASP A C 1
ATOM 1496 O O . ASP A 1 186 ? 13.756 -14.292 -2.940 1.00 92.44 186 ASP A O 1
ATOM 1500 N N . PHE A 1 187 ? 13.513 -12.446 -1.696 1.00 95.81 187 PHE A N 1
ATOM 1501 C CA . PHE A 1 187 ? 12.312 -11.971 -2.395 1.00 95.81 187 PHE A CA 1
ATOM 1502 C C . PHE A 1 187 ? 12.487 -11.929 -3.920 1.00 95.81 187 PHE A C 1
ATOM 1504 O O . PHE A 1 187 ? 11.601 -12.360 -4.650 1.00 95.81 187 PHE A O 1
ATOM 1511 N N . LEU A 1 188 ? 13.644 -11.450 -4.395 1.00 94.25 188 LEU A N 1
ATOM 1512 C CA . LEU A 1 188 ? 13.945 -11.329 -5.828 1.00 94.25 188 LEU A CA 1
ATOM 1513 C C . LEU A 1 188 ? 14.191 -12.673 -6.532 1.00 94.25 188 LEU A C 1
ATOM 1515 O O . LEU A 1 188 ? 14.240 -12.702 -7.757 1.00 94.25 188 LEU A O 1
ATOM 1519 N N . MET A 1 189 ? 14.388 -13.753 -5.770 1.00 93.31 189 MET A N 1
ATOM 1520 C CA . MET A 1 189 ? 14.555 -15.113 -6.297 1.00 93.31 189 MET A CA 1
ATOM 1521 C C . MET A 1 189 ? 13.215 -15.844 -6.426 1.00 93.31 189 MET A C 1
ATOM 1523 O O . MET A 1 189 ? 13.151 -16.893 -7.060 1.00 93.31 189 MET A O 1
ATOM 1527 N N . GLY A 1 190 ? 12.162 -15.319 -5.794 1.00 92.00 190 GLY A N 1
ATOM 1528 C CA . GLY A 1 190 ? 10.814 -15.860 -5.890 1.00 92.00 190 GLY A CA 1
ATOM 1529 C C . GLY A 1 190 ? 10.084 -15.416 -7.154 1.00 92.00 190 GLY A C 1
ATOM 1530 O O . GLY A 1 190 ? 10.608 -14.684 -7.996 1.00 92.00 190 GLY A O 1
ATOM 1531 N N . ASP A 1 191 ? 8.824 -15.835 -7.258 1.00 94.06 191 ASP A N 1
ATOM 1532 C CA . ASP A 1 191 ? 7.966 -15.430 -8.363 1.00 94.06 191 ASP A CA 1
ATOM 1533 C C . ASP A 1 191 ? 7.780 -13.908 -8.408 1.00 94.06 191 ASP A C 1
ATOM 1535 O O . ASP A 1 191 ? 7.539 -13.224 -7.404 1.00 94.06 191 ASP A O 1
ATOM 1539 N N . ASN A 1 192 ? 7.859 -13.367 -9.621 1.00 96.75 192 ASN A N 1
ATOM 1540 C CA . ASN A 1 192 ? 7.692 -11.945 -9.847 1.00 96.75 192 ASN A CA 1
ATOM 1541 C C . ASN A 1 192 ? 6.236 -11.523 -9.589 1.00 96.75 192 ASN A C 1
ATOM 1543 O O . ASN A 1 192 ? 5.337 -11.855 -10.364 1.00 96.75 192 ASN A O 1
ATOM 1547 N N . VAL A 1 193 ? 6.028 -10.718 -8.545 1.00 97.12 193 VAL A N 1
ATOM 1548 C CA . VAL A 1 193 ? 4.696 -10.278 -8.094 1.00 97.12 193 VAL A CA 1
ATOM 1549 C C . VAL A 1 193 ? 3.845 -9.643 -9.203 1.00 97.12 193 VAL A C 1
ATOM 1551 O O . VAL A 1 193 ? 2.672 -9.973 -9.331 1.00 97.12 193 VAL A O 1
ATOM 1554 N N . PHE A 1 194 ? 4.417 -8.803 -10.072 1.00 96.75 194 PHE A N 1
ATOM 1555 C CA . PHE A 1 194 ? 3.662 -8.159 -11.158 1.00 96.75 194 PHE A CA 1
ATOM 1556 C C . PHE A 1 194 ? 3.326 -9.134 -12.283 1.00 96.75 194 PHE A C 1
ATOM 1558 O O . PHE A 1 194 ? 2.291 -9.003 -12.928 1.00 96.75 194 PHE A O 1
ATOM 1565 N N . SER A 1 195 ? 4.175 -10.138 -12.504 1.00 96.12 195 SER A N 1
ATOM 1566 C CA . SER A 1 195 ? 3.875 -11.217 -13.447 1.00 96.12 195 SER A CA 1
ATOM 1567 C C . SER A 1 195 ? 2.761 -12.121 -12.915 1.00 96.12 195 SER A C 1
ATOM 1569 O O . SER A 1 195 ? 1.915 -12.556 -13.689 1.00 96.12 195 SER A O 1
ATOM 1571 N N . MET A 1 196 ? 2.720 -12.372 -11.601 1.00 97.00 196 MET A N 1
ATOM 1572 C CA . MET A 1 196 ? 1.616 -13.091 -10.953 1.00 97.00 196 MET A CA 1
ATOM 1573 C C . MET A 1 196 ? 0.302 -12.308 -11.034 1.00 97.00 196 MET A C 1
ATOM 1575 O O . MET A 1 196 ? -0.718 -12.898 -11.371 1.00 97.00 196 MET A O 1
ATOM 1579 N N . ILE A 1 197 ? 0.335 -10.988 -10.802 1.00 96.81 197 ILE A N 1
ATOM 1580 C CA . ILE A 1 197 ? -0.832 -10.105 -10.967 1.00 96.81 197 ILE A CA 1
ATOM 1581 C C . ILE A 1 197 ? -1.387 -10.225 -12.388 1.00 96.81 197 ILE A C 1
ATOM 1583 O O . ILE A 1 197 ? -2.556 -10.554 -12.544 1.00 96.81 197 ILE A O 1
ATOM 1587 N N . ARG A 1 198 ? -0.546 -10.058 -13.421 1.00 95.12 198 ARG A N 1
ATOM 1588 C CA . ARG A 1 198 ? -0.979 -10.147 -14.830 1.00 95.12 198 ARG A CA 1
ATOM 1589 C C . ARG A 1 198 ? -1.672 -11.461 -15.181 1.00 95.12 198 ARG A C 1
ATOM 1591 O O . ARG A 1 198 ? -2.570 -11.459 -16.009 1.00 95.12 198 ARG A O 1
ATOM 1598 N N . LYS A 1 199 ? -1.275 -12.582 -14.567 1.00 95.12 199 LYS A N 1
ATOM 1599 C CA . LYS A 1 199 ? -1.924 -13.887 -14.794 1.00 95.12 199 LYS A CA 1
ATOM 1600 C C . LYS A 1 199 ? -3.360 -13.941 -14.264 1.00 95.12 199 LYS A C 1
ATOM 1602 O O . LYS A 1 199 ? -4.120 -14.790 -14.714 1.00 95.12 199 LYS A O 1
ATOM 1607 N N . LEU A 1 200 ? -3.707 -13.088 -13.299 1.00 95.69 200 LEU A N 1
ATOM 1608 C CA . LEU A 1 200 ? -5.034 -13.035 -12.687 1.00 95.69 200 LEU A CA 1
ATOM 1609 C C . LEU A 1 200 ? -5.909 -11.897 -13.226 1.00 95.69 200 LEU A C 1
ATOM 1611 O O . LEU A 1 200 ? -7.095 -11.876 -12.903 1.00 95.69 200 LEU A O 1
ATOM 1615 N N . GLU A 1 201 ? -5.363 -10.958 -14.005 1.00 94.12 201 GLU A N 1
ATOM 1616 C CA . GLU A 1 201 ? -6.125 -9.857 -14.612 1.00 94.12 201 GLU A CA 1
ATOM 1617 C C . GLU A 1 201 ? -7.204 -10.392 -15.569 1.00 94.12 201 GLU A C 1
ATOM 1619 O O . GLU A 1 201 ? -6.940 -11.269 -16.394 1.00 94.12 201 GLU A O 1
ATOM 1624 N N . LYS A 1 202 ? -8.428 -9.849 -15.487 1.00 90.25 202 LYS A N 1
ATOM 1625 C CA . LYS A 1 202 ? -9.488 -10.127 -16.470 1.00 90.25 202 LYS A CA 1
ATOM 1626 C C . LYS A 1 202 ? -9.335 -9.201 -17.691 1.00 90.25 202 LYS A C 1
ATOM 1628 O O . LYS A 1 202 ? -8.696 -8.147 -17.592 1.00 90.25 202 LYS A O 1
ATOM 1633 N N . PRO A 1 203 ? -9.933 -9.536 -18.851 1.00 86.88 203 PRO A N 1
ATOM 1634 C CA . PRO A 1 203 ? -9.961 -8.632 -20.000 1.00 86.88 203 PRO A CA 1
ATOM 1635 C C . PRO A 1 203 ? -10.491 -7.239 -19.619 1.00 86.88 203 PRO A C 1
ATOM 1637 O O . PRO A 1 203 ? -11.548 -7.122 -19.009 1.00 86.88 203 PRO A O 1
ATOM 1640 N N . GLY A 1 204 ? -9.748 -6.182 -19.964 1.00 83.19 204 GLY A N 1
ATOM 1641 C CA . GLY A 1 204 ? -10.095 -4.793 -19.616 1.00 83.19 204 GLY A CA 1
ATOM 1642 C C . GLY A 1 204 ? -9.647 -4.328 -18.219 1.00 83.19 204 GLY A C 1
ATOM 1643 O O . GLY A 1 204 ? -9.706 -3.133 -17.923 1.00 83.19 204 GLY A O 1
ATOM 1644 N N . GLU A 1 205 ? -9.126 -5.222 -17.374 1.00 86.12 205 GLU A N 1
ATOM 1645 C CA . GLU A 1 205 ? -8.630 -4.881 -16.031 1.00 86.12 205 GLU A CA 1
ATOM 1646 C C . GLU A 1 205 ? -7.124 -4.598 -15.979 1.00 86.12 205 GLU A C 1
ATOM 1648 O O . GLU A 1 205 ? -6.627 -4.216 -14.924 1.00 86.12 205 GLU A O 1
ATOM 1653 N N . SER A 1 206 ? -6.386 -4.739 -17.085 1.00 89.19 206 SER A N 1
ATOM 1654 C CA . SER A 1 206 ? -4.926 -4.633 -17.038 1.00 89.19 206 SER A CA 1
ATOM 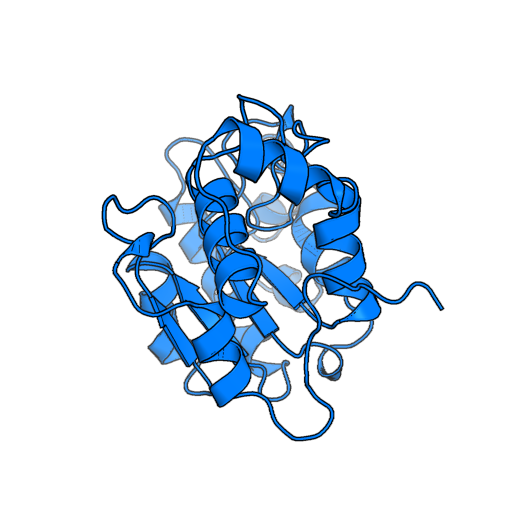1655 C C . SER A 1 206 ? -4.419 -3.297 -16.501 1.00 89.19 206 SER A C 1
ATOM 1657 O O . SER A 1 206 ? -4.806 -2.224 -16.975 1.00 89.19 206 SER A O 1
ATOM 1659 N N . VAL A 1 207 ? -3.502 -3.372 -15.535 1.00 88.69 207 VAL A N 1
ATOM 1660 C CA . VAL A 1 207 ? -2.890 -2.203 -14.900 1.00 88.69 207 VAL A CA 1
ATOM 1661 C C . VAL A 1 207 ? -1.475 -1.995 -15.429 1.00 88.69 207 VAL A C 1
ATOM 1663 O O . VAL A 1 207 ? -0.578 -2.820 -15.241 1.00 88.69 207 VAL A O 1
ATOM 1666 N N . ASN A 1 208 ? -1.232 -0.840 -16.056 1.00 87.56 208 ASN A N 1
ATOM 1667 C CA . ASN A 1 208 ? 0.120 -0.448 -16.439 1.00 87.56 208 ASN A CA 1
ATOM 1668 C C . ASN A 1 208 ? 0.807 0.318 -15.305 1.00 87.56 208 ASN A C 1
ATOM 1670 O O . ASN A 1 208 ? 0.656 1.527 -15.153 1.00 87.56 208 ASN A O 1
ATOM 1674 N N . PHE A 1 209 ? 1.620 -0.404 -14.542 1.00 88.81 209 PHE A N 1
ATOM 1675 C CA . PHE A 1 209 ? 2.361 0.153 -13.414 1.00 88.81 209 PHE A CA 1
ATOM 1676 C C . PHE A 1 209 ? 3.484 1.136 -13.801 1.00 88.81 209 PHE A C 1
ATOM 1678 O O . PHE A 1 209 ? 3.976 1.839 -12.925 1.00 88.81 209 PHE A O 1
ATOM 1685 N N . ILE A 1 210 ? 3.911 1.196 -15.072 1.00 84.81 210 ILE A N 1
ATOM 1686 C CA . ILE A 1 210 ? 5.001 2.084 -15.531 1.00 84.81 210 ILE A CA 1
ATOM 1687 C C . ILE A 1 210 ? 4.455 3.278 -16.313 1.00 84.81 210 ILE A C 1
ATOM 1689 O O . ILE A 1 210 ? 4.725 4.424 -15.970 1.00 84.81 210 ILE A O 1
ATOM 1693 N N . LYS A 1 211 ? 3.702 3.019 -17.386 1.00 73.94 211 LYS A N 1
ATOM 1694 C CA . LYS A 1 211 ? 3.101 4.063 -18.220 1.00 73.94 211 LYS A CA 1
ATOM 1695 C C . LYS A 1 211 ? 1.723 4.394 -17.670 1.00 73.94 211 LYS A C 1
ATOM 1697 O O . LYS A 1 211 ? 0.711 3.892 -18.155 1.00 73.94 211 LYS A O 1
ATOM 1702 N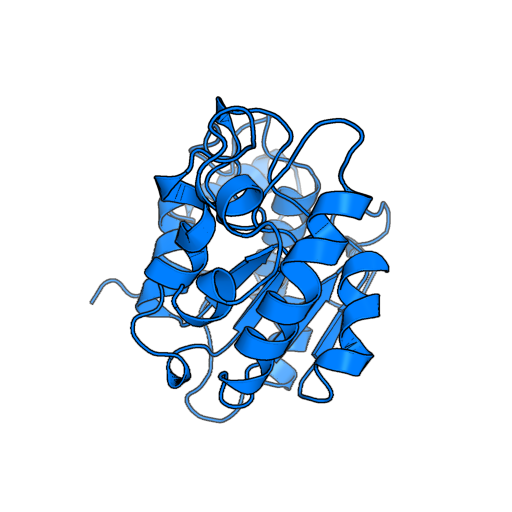 N . GLN A 1 212 ? 1.710 5.239 -16.652 1.00 64.94 212 GLN A N 1
ATOM 1703 C CA . GLN A 1 212 ? 0.491 5.859 -16.157 1.00 64.94 212 GLN A CA 1
ATOM 1704 C C . GLN A 1 212 ? 0.070 6.875 -17.223 1.00 64.94 212 GLN A C 1
ATOM 1706 O O . GLN A 1 212 ? 0.743 7.888 -17.404 1.00 64.94 212 GLN A O 1
ATOM 1711 N N . ARG A 1 213 ? -0.961 6.562 -18.020 1.00 45.50 213 ARG A N 1
ATOM 1712 C CA . ARG A 1 213 ? -1.507 7.542 -18.966 1.00 45.50 213 ARG A CA 1
ATOM 1713 C C . ARG A 1 213 ? -2.008 8.729 -18.149 1.00 45.50 213 ARG A C 1
ATOM 1715 O O . ARG A 1 213 ? -2.871 8.560 -17.293 1.00 45.50 213 ARG A O 1
ATOM 1722 N N . ILE A 1 214 ? -1.427 9.893 -18.397 1.00 38.12 214 ILE A N 1
ATOM 1723 C CA . ILE A 1 214 ? -2.094 11.159 -18.136 1.00 38.12 214 ILE A CA 1
ATOM 1724 C C . ILE A 1 214 ? -2.830 11.421 -19.447 1.00 38.12 214 ILE A C 1
ATOM 1726 O O . ILE A 1 214 ? -2.191 11.767 -20.441 1.00 38.12 214 ILE A O 1
ATOM 1730 N N . GLU A 1 215 ? -4.112 11.068 -19.492 1.00 33.22 215 GLU A N 1
ATOM 1731 C CA . GLU A 1 215 ? -5.015 11.635 -20.500 1.00 33.22 215 GLU A CA 1
ATOM 1732 C C . GLU A 1 215 ? -5.372 13.066 -20.091 1.00 33.22 215 GLU A C 1
ATOM 1734 O O . GLU A 1 215 ? -5.553 13.296 -18.870 1.00 33.22 215 GLU A O 1
#

Radius of gyration: 16.9 Å; Cα contacts (8 Å, |Δi|>4): 344; chains: 1; bounding box: 45×30×42 Å

pLDDT: mean 93.77, std 7.95, range [33.22, 98.5]

Sequence (215 aa):
IQFTKKLENSEEFLSNESYLPQVDLRFKALSLIKQAQDVKIVILGQDPYPNASKACGISFLDNSIKDFRDPKLAPSLRNLIKHLFNANGINFSSISDLKQKMAILPSVQDFFINLSVNCGVLWLNASLTYEKGQQKKHCLFWKPVMQYIFEQLDDPIYVLMGDFAQSYESDIMRRVVKTKHPAATDFLMGDNVFSMIRKLEKPGESVNFIKQRIE

Foldseek 3Di:
DVVLVPDPPSCCQQPPCLKPAGNVQLCVLVVLAPAQALAAEEEEAAAADPDHQQGRNFALGGNVAFFLLDPPRDLLVVLLVVLLCVLVVNDADDNVRSSVVSVLAHTSVCLRSLCVNVQNYRRHYCFSIDDPPCSVVRNVSSNVVVLVSLVRHDQHEYEQEDDNSVVCCVSNVGHYDYAHRSPDPCRNVDDRRLNSNVVRADVPNDGDSRPSDPD

Mean predicted aligned error: 3.64 Å

Solvent-accessible surface area (backbone atoms only — not comparable to full-atom values): 12050 Å² total; per-residue (Å²): 112,76,71,52,69,72,43,86,68,30,64,57,82,57,64,47,72,88,33,25,18,53,59,87,24,36,56,37,34,61,71,43,44,94,49,54,72,54,36,46,30,37,40,44,36,63,56,40,51,98,41,73,75,27,20,52,31,36,39,93,51,50,61,74,50,56,47,76,66,44,87,83,54,51,62,34,57,55,43,47,52,50,36,48,30,53,65,69,73,49,81,64,91,45,74,68,48,42,42,58,60,43,66,74,50,64,43,43,60,55,50,56,50,48,36,17,59,77,48,14,38,38,30,38,38,5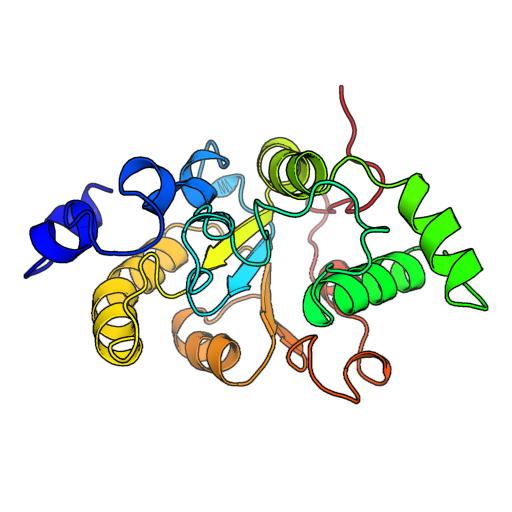0,9,52,42,34,50,95,95,40,56,67,63,38,34,62,67,27,40,66,53,48,48,52,52,59,70,62,39,63,80,34,40,35,39,20,44,24,71,74,36,46,66,46,47,83,77,59,79,64,55,69,44,78,47,64,29,50,67,45,94,58,35,89,78,49,81,47,62,56,53,53,49,61,74,69,49,52,94,92,55,74,67,59,90,74,71,68,80,82,127

Organism: NCBI:txid1076344

Secondary structure (DSSP, 8-state):
-TTGGGSTTHHHHHH-TTSBS-GGGTTHHHHT-SSGGG--EEEEESS--SSTTT--SSTT--TT---TT-TTS-HHHHHHHHHHHHHTT---SSHHHHHHHHTTS--HHHHHHHHHHHH-EEEEESSS-B-TT-HHHHHHHHHHHHHHHHHHS-SPEEEEESHHHHTTHHHH-SSEEEE--TTSTTGGGS--HHHHHHHHPPTT----SS-----

InterPro domains:
  IPR002043 Uracil-DNA glycosylase family 1 [PTHR11264] (11-199)
  IPR005122 Uracil-DNA glycosylase-like [PF03167] (38-184)
  IPR018085 Uracil-DNA glycosylase, active site [PS00130] (40-49)
  IPR036895 Uracil-DNA glycosylase-like domain superfamily [G3DSA:3.40.470.10] (1-209)
  IPR036895 Uracil-DNA glycosylase-like domain superfamily [SSF52141] (7-198)